Protein AF-0000000073495832 (afdb_homodimer)

Sequence (330 aa):
MGIHTEIPFLLLLLPLLPCLHAAPNRLTECTPPFTAVGGKCIHVSSTSPGTWYLMKDFCETLGGQLLIINTEDFHYYVVKYLEYNGYAGRRYWVGANNEHADGQYHWLDGSKVKMGTPFWGTINGKQEPGGSPSDHCAILFEKGFYFMHDLSCNETNVYPICEAKMGIHTEIPFLLLLLPLLPCLHAAPNRLTECTPPFTAVGGKCIHVSSTSPGTWYLMKDFCETLGGQLLIINTEDFHYYVVKYLEYNGYAGRRYWVGANNEHADGQYHWLDGSKVKMGTPFWGTINGKQEPGGSPSDHCAILFEKGFYFMHDLSCNETNVYPICEAK

InterPro domains:
  IPR001304 C-type lectin-like [PF00059] (51-163)
  IPR001304 C-type lectin-like [PS50041] (37-159)
  IPR001304 C-type lectin-like [SM00034] (30-163)
  IPR016186 C-type lectin-like/link domain superfamily [G3DSA:3.10.100.10] (19-165)
  IPR016187 C-type lectin fold [SSF56436] (11-164)
  IPR050111 C-type lectin and snaclec domain-containing protein [PTHR22803] (30-165)

Foldseek 3Di:
DDPPPPDPPPPPPDPPPPPPPPPPVPPDDDDPPFDDWLNFTKDWDPDFFFFLVVQQVVLVVVQWGFADDPDPSRLVRVLVCCVVVVNAPAKEFGQWWQPDPVSFIDGPVGHGDDDDPPAWFDDPHHTPPPPPPQWTTWMQDRVRSGRIYTDHSGDGRHTTMTTHD/DDPPPPDPPPPPPPPPPPPPPPPPVPPQDDDPPFDDWLNFTKDWDPDFFFFLVVQQVVLVVVQWGFADDPDPSRLVRVLVCCVVVVNAPAKEFGQWWQPDPVSFIDGPVGHGDDDDPPAWFDDPRHTPPPPPPQWTTWMQDRVRSGRIYTDHSGDGRHTTMTTHD

Radius of gyration: 28.04 Å; Cα contacts (8 Å, |Δi|>4): 605; chains: 2; bounding box: 82×63×102 Å

Nearest PDB structures (foldseek):
  7juf-assembly2_B  TM=8.318E-01  e=4.650E-10  Homo sapiens
  7jud-assembly2_B  TM=8.392E-01  e=7.608E-10  Homo sapiens
  7juc-assembly1_A  TM=8.360E-01  e=2.946E-09  Homo sapiens
  7l64-assembly1_A  TM=8.302E-01  e=5.127E-09  Homo sapiens
  7l62-assembly1_A  TM=8.064E-01  e=3.769E-09  Homo sapiens

Structure (mmCIF, N/CA/C/O backbone):
data_AF-0000000073495832-model_v1
#
loop_
_entity.id
_entity.type
_entity.pdbx_description
1 polymer 'C-type lectin domain-containing protein'
#
loop_
_atom_site.group_PDB
_atom_site.id
_atom_site.type_symbol
_atom_site.label_atom_id
_atom_site.label_alt_id
_atom_site.label_comp_id
_atom_site.label_asym_id
_atom_site.label_entity_id
_atom_site.label_seq_id
_atom_site.pdbx_PDB_ins_code
_atom_site.Cartn_x
_atom_site.Cartn_y
_atom_site.Cartn_z
_atom_site.occupancy
_atom_site.B_iso_or_equiv
_atom_site.auth_seq_id
_atom_site.auth_comp_id
_atom_site.auth_asym_id
_atom_site.auth_atom_id
_atom_site.pdbx_PDB_model_num
ATOM 1 N N . MET A 1 1 ? 4.992 36 -81.75 1 37.38 1 MET A N 1
ATOM 2 C CA . MET A 1 1 ? 3.814 35.969 -80.875 1 37.38 1 MET A CA 1
ATOM 3 C C . MET A 1 1 ? 4.008 35 -79.75 1 37.38 1 MET A C 1
ATOM 5 O O . MET A 1 1 ? 4.059 33.812 -79.938 1 37.38 1 MET A O 1
ATOM 9 N N . GLY A 1 2 ? 4.859 35.406 -78.688 1 45.16 2 GLY A N 1
ATOM 10 C CA . GLY A 1 2 ? 5.348 34.625 -77.562 1 45.16 2 GLY A CA 1
ATOM 11 C C . GLY A 1 2 ? 4.246 34.188 -76.625 1 45.16 2 GLY A C 1
ATOM 12 O O . GLY A 1 2 ? 3.434 35 -76.188 1 45.16 2 GLY A O 1
ATOM 13 N N . ILE A 1 3 ? 3.709 32.938 -76.812 1 49.31 3 ILE A N 1
ATOM 14 C CA . ILE A 1 3 ? 2.674 32.281 -76 1 49.31 3 ILE A CA 1
ATOM 15 C C . ILE A 1 3 ? 3.109 32.25 -74.5 1 49.31 3 ILE A C 1
ATOM 17 O O . ILE A 1 3 ? 4.168 31.688 -74.188 1 49.31 3 ILE A O 1
ATOM 21 N N . HIS A 1 4 ? 2.848 33.312 -73.688 1 52.12 4 HIS A N 1
ATOM 22 C CA . HIS A 1 4 ? 3.078 33.344 -72.25 1 52.12 4 HIS A CA 1
ATOM 23 C C . HIS A 1 4 ? 2.17 32.344 -71.562 1 52.12 4 HIS A C 1
ATOM 25 O O . HIS A 1 4 ? 0.943 32.438 -71.625 1 52.12 4 HIS A O 1
ATOM 31 N N . THR A 1 5 ? 2.512 31.016 -71.5 1 49.72 5 THR A N 1
ATOM 32 C CA . THR A 1 5 ? 1.775 30.016 -70.75 1 49.72 5 THR A CA 1
ATOM 33 C C . THR A 1 5 ? 1.782 30.344 -69.25 1 49.72 5 THR A C 1
ATOM 35 O O . THR A 1 5 ? 2.848 30.469 -68.688 1 49.72 5 THR A O 1
ATOM 38 N N . GLU A 1 6 ? 0.77 31.047 -68.75 1 51.91 6 GLU A N 1
ATOM 39 C CA . GLU A 1 6 ? 0.604 31.297 -67.312 1 51.91 6 GLU A CA 1
ATOM 40 C C . GLU A 1 6 ? 0.293 30 -66.562 1 51.91 6 GLU A C 1
ATOM 42 O O . GLU A 1 6 ? -0.641 29.281 -66.938 1 51.91 6 GLU A O 1
ATOM 47 N N . ILE A 1 7 ? 1.297 29.297 -66.062 1 54.03 7 ILE A N 1
ATOM 48 C CA . ILE A 1 7 ? 1.047 28.156 -65.188 1 54.03 7 ILE A CA 1
ATOM 49 C C . ILE A 1 7 ? 0.295 28.609 -63.969 1 54.03 7 ILE A C 1
ATOM 51 O O . ILE A 1 7 ? 0.707 29.562 -63.281 1 54.03 7 ILE A O 1
ATOM 55 N N . PRO A 1 8 ? -1.007 28.234 -63.781 1 53.06 8 PRO A N 1
ATOM 56 C CA . PRO A 1 8 ? -1.695 28.594 -62.531 1 53.06 8 PRO A CA 1
ATOM 57 C C . PRO A 1 8 ? -1.03 28 -61.312 1 53.06 8 PRO A C 1
ATOM 59 O O . PRO A 1 8 ? -0.542 26.859 -61.344 1 53.06 8 PRO A O 1
ATOM 62 N N . PHE A 1 9 ? -0.386 28.859 -60.5 1 54 9 PHE A N 1
ATOM 63 C CA . PHE A 1 9 ? 0.126 28.469 -59.188 1 54 9 PHE A CA 1
ATOM 64 C C . PHE A 1 9 ? -0.987 27.891 -58.312 1 54 9 PHE A C 1
ATOM 66 O O . PHE A 1 9 ? -1.945 28.578 -57.969 1 54 9 PHE A O 1
ATOM 73 N N . LEU A 1 10 ? -1.267 26.547 -58.438 1 49.25 10 LEU A N 1
ATOM 74 C CA . LEU A 1 10 ? -2.143 25.875 -57.5 1 49.25 10 LEU A CA 1
ATOM 75 C C . LEU A 1 10 ? -1.604 26 -56.062 1 49.25 10 LEU A C 1
ATOM 77 O O . LEU A 1 10 ? -0.521 25.5 -55.75 1 49.25 10 LEU A O 1
ATOM 81 N N . LEU A 1 11 ? -2.094 27.016 -55.375 1 49.53 11 LEU A N 1
ATOM 82 C CA . LEU A 1 11 ? -1.819 27.109 -53.969 1 49.53 11 LEU A CA 1
ATOM 83 C C . LEU A 1 11 ? -2.336 25.875 -53.219 1 49.53 11 LEU A C 1
ATOM 85 O O . LEU A 1 11 ? -3.545 25.641 -53.156 1 49.53 11 LEU A O 1
ATOM 89 N N . LEU A 1 12 ? -1.503 24.891 -53.188 1 47.94 12 LEU A N 1
ATOM 90 C CA . LEU A 1 12 ? -1.848 23.781 -52.312 1 47.94 12 LEU A CA 1
ATOM 91 C C . LEU A 1 12 ? -2.07 24.25 -50.875 1 47.94 12 LEU A C 1
ATOM 93 O O . LEU A 1 12 ? -1.141 24.75 -50.219 1 47.94 12 LEU A O 1
ATOM 97 N N . LEU A 1 13 ? -3.27 24.625 -50.562 1 50.16 13 LEU A N 1
ATOM 98 C CA . LEU A 1 13 ? -3.613 24.844 -49.156 1 50.16 13 LEU A CA 1
ATOM 99 C C . LEU A 1 13 ? -3.326 23.609 -48.312 1 50.16 13 LEU A C 1
ATOM 101 O O . LEU A 1 13 ? -3.988 22.578 -48.469 1 50.16 13 LEU A O 1
ATOM 105 N N . LEU A 1 14 ? -2.084 23.516 -47.906 1 51.41 14 LEU A N 1
ATOM 106 C CA . LEU A 1 14 ? -1.814 22.484 -46.906 1 51.41 14 LEU A CA 1
ATOM 107 C C . LEU A 1 14 ? -2.734 22.625 -45.719 1 51.41 14 LEU A C 1
ATOM 109 O O . LEU A 1 14 ? -2.857 23.703 -45.156 1 51.41 14 LEU A O 1
ATOM 113 N N . PRO A 1 15 ? -3.652 21.641 -45.531 1 55.19 15 PRO A N 1
ATOM 114 C CA . PRO A 1 15 ? -4.449 21.734 -44.312 1 55.19 15 PRO A CA 1
ATOM 115 C C . PRO A 1 15 ? -3.592 21.891 -43.062 1 55.19 15 PRO A C 1
ATOM 117 O O . PRO A 1 15 ? -2.572 21.203 -42.938 1 55.19 15 PRO A O 1
ATOM 120 N N . LEU A 1 16 ? -3.471 23.109 -42.562 1 50.91 16 LEU A N 1
ATOM 121 C CA . LEU A 1 16 ? -2.883 23.25 -41.219 1 50.91 16 LEU A CA 1
ATOM 122 C C . LEU A 1 16 ? -3.479 22.234 -40.25 1 50.91 16 LEU A C 1
ATOM 124 O O . LEU A 1 16 ? -4.664 22.312 -39.906 1 50.91 16 LEU A O 1
ATOM 128 N N . LEU A 1 17 ? -3.02 21.016 -40.344 1 50.19 17 LEU A N 1
ATOM 129 C CA . LEU A 1 17 ? -3.406 20.109 -39.25 1 50.19 17 LEU A CA 1
ATOM 130 C C . LEU A 1 17 ? -3.229 20.781 -37.906 1 50.19 17 LEU A C 1
ATOM 132 O O . LEU A 1 17 ? -2.162 21.312 -37.594 1 50.19 17 LEU A O 1
ATOM 136 N N . PRO A 1 18 ? -4.328 21.078 -37.25 1 50.5 18 PRO A N 1
ATOM 137 C CA . PRO A 1 18 ? -4.082 21.594 -35.906 1 50.5 18 PRO A CA 1
ATOM 138 C C . PRO A 1 18 ? -3.088 20.75 -35.125 1 50.5 18 PRO A C 1
ATOM 140 O O . PRO A 1 18 ? -3.18 19.516 -35.125 1 50.5 18 PRO A O 1
ATOM 143 N N . CYS A 1 19 ? -1.902 21.234 -35.031 1 50.03 19 CYS A N 1
ATOM 144 C CA . CYS A 1 19 ? -0.996 20.625 -34.062 1 50.03 19 CYS A CA 1
ATOM 145 C C . CYS A 1 19 ? -1.7 20.359 -32.75 1 50.03 19 CYS A C 1
ATOM 147 O O . CYS A 1 19 ? -2.094 21.297 -32.031 1 50.03 19 CYS A O 1
ATOM 149 N N . LEU A 1 20 ? -2.346 19.219 -32.625 1 46.81 20 LEU A N 1
ATOM 150 C CA . LEU A 1 20 ? -2.734 18.844 -31.281 1 46.81 20 LEU A CA 1
ATOM 151 C C . LEU A 1 20 ? -1.608 19.125 -30.281 1 46.81 20 LEU A C 1
ATOM 153 O O . LEU A 1 20 ? -0.623 18.391 -30.234 1 46.81 20 LEU A O 1
ATOM 157 N N . HIS A 1 21 ? -1.417 20.344 -30.016 1 43.16 21 HIS A N 1
ATOM 158 C CA . HIS A 1 21 ? -0.536 20.578 -28.875 1 43.16 21 HIS A CA 1
ATOM 159 C C . HIS A 1 21 ? -0.837 19.609 -27.734 1 43.16 21 HIS A C 1
ATOM 161 O O . HIS A 1 21 ? -1.969 19.562 -27.25 1 43.16 21 HIS A O 1
ATOM 167 N N . ALA A 1 22 ? -0.193 18.438 -27.672 1 44.25 22 ALA A N 1
ATOM 168 C CA . ALA A 1 22 ? -0.246 17.719 -26.406 1 44.25 22 ALA A CA 1
ATOM 169 C C . ALA A 1 22 ? -0.268 18.672 -25.219 1 44.25 22 ALA A C 1
ATOM 171 O O . ALA A 1 22 ? 0.484 19.656 -25.203 1 44.25 22 ALA A O 1
ATOM 172 N N . ALA A 1 23 ? -1.436 18.875 -24.562 1 47.16 23 ALA A N 1
ATOM 173 C CA . ALA A 1 23 ? -1.507 19.703 -23.359 1 47.16 23 ALA A CA 1
ATOM 174 C C . ALA A 1 23 ? -0.264 19.516 -22.5 1 47.16 23 ALA A C 1
ATOM 176 O O . ALA A 1 23 ? 0.165 18.391 -22.234 1 47.16 23 ALA A O 1
ATOM 177 N N . PRO A 1 24 ? 0.651 20.453 -22.438 1 44.41 24 PRO A N 1
ATOM 178 C CA . PRO A 1 24 ? 1.808 20.266 -21.547 1 44.41 24 PRO A CA 1
ATOM 179 C C . PRO A 1 24 ? 1.453 19.531 -20.266 1 44.41 24 PRO A C 1
ATOM 181 O O . PRO A 1 24 ? 0.307 19.594 -19.812 1 44.41 24 PRO A O 1
ATOM 184 N N . ASN A 1 25 ? 2.057 18.422 -19.969 1 50.88 25 ASN A N 1
ATOM 185 C CA . ASN A 1 25 ? 1.988 17.906 -18.609 1 50.88 25 ASN A CA 1
ATOM 186 C C . ASN A 1 25 ? 1.74 19.016 -17.594 1 50.88 25 ASN A C 1
ATOM 188 O O . ASN A 1 25 ? 2.588 19.891 -17.406 1 50.88 25 ASN A O 1
ATOM 192 N N . ARG A 1 26 ? 0.625 19.672 -17.609 1 52.69 26 ARG A N 1
ATOM 193 C CA . ARG A 1 26 ? 0.342 20.844 -16.797 1 52.69 26 ARG A CA 1
ATOM 194 C C . ARG A 1 26 ? 1.031 20.734 -15.438 1 52.69 26 ARG A C 1
ATOM 196 O O . ARG A 1 26 ? 0.736 19.828 -14.656 1 52.69 26 ARG A O 1
ATOM 203 N N . LEU A 1 27 ? 2.262 21.078 -15.312 1 66.31 27 LEU A N 1
ATOM 204 C CA . LEU A 1 27 ? 2.98 21.25 -14.055 1 66.31 27 LEU A CA 1
ATOM 205 C C . LEU A 1 27 ? 2.094 21.922 -13.008 1 66.31 27 LEU A C 1
ATOM 207 O O . LEU A 1 27 ? 1.461 22.938 -13.281 1 66.31 27 LEU A O 1
ATOM 211 N N . THR A 1 28 ? 1.507 21.109 -12.078 1 76.62 28 THR A N 1
ATOM 212 C CA . THR A 1 28 ? 0.715 21.641 -10.969 1 76.62 28 THR A CA 1
ATOM 213 C C . THR A 1 28 ? 1.4 22.844 -10.328 1 76.62 28 THR A C 1
ATOM 215 O O . THR A 1 28 ? 2.549 22.75 -9.891 1 76.62 28 THR A O 1
ATOM 218 N N . GLU A 1 29 ? 0.896 24.094 -10.555 1 91.88 29 GLU A N 1
ATOM 219 C CA . GLU A 1 29 ? 1.415 25.281 -9.891 1 91.88 29 GLU A CA 1
ATOM 220 C C . GLU A 1 29 ? 0.798 25.453 -8.508 1 91.88 29 GLU A C 1
ATOM 222 O O . GLU A 1 29 ? -0.423 25.391 -8.352 1 9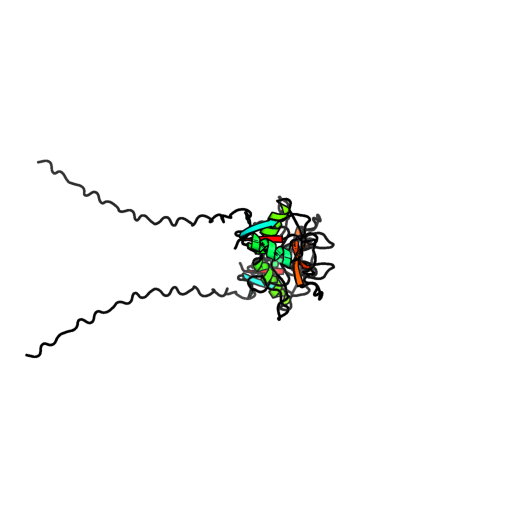1.88 29 GLU A O 1
ATOM 227 N N . CYS A 1 30 ? 1.676 25.547 -7.5 1 97.25 30 CYS A N 1
ATOM 228 C CA . CYS A 1 30 ? 1.219 25.688 -6.121 1 97.25 30 CYS A CA 1
ATOM 229 C C . CYS A 1 30 ? 1.699 27 -5.516 1 97.25 30 CYS A C 1
ATOM 231 O O . CYS A 1 30 ? 2.801 27.469 -5.82 1 97.25 30 CYS A O 1
ATOM 233 N N . THR A 1 31 ? 0.886 27.641 -4.719 1 96.31 31 THR A N 1
ATOM 234 C CA . THR A 1 31 ? 1.243 28.844 -3.98 1 96.31 31 THR A CA 1
ATOM 235 C C . THR A 1 31 ? 1.839 28.484 -2.621 1 96.31 31 THR A C 1
ATOM 237 O O . THR A 1 31 ? 1.338 27.594 -1.931 1 96.31 31 THR A O 1
ATOM 240 N N . PRO A 1 32 ? 2.873 29.188 -2.301 1 96.44 32 PRO A N 1
ATOM 241 C CA . PRO A 1 32 ? 3.42 28.906 -0.971 1 96.44 32 PRO A CA 1
ATOM 242 C C . PRO A 1 32 ? 2.377 29.047 0.136 1 96.44 32 PRO A C 1
ATOM 244 O O . PRO A 1 32 ? 1.482 29.891 0.046 1 96.44 32 PRO A O 1
ATOM 247 N N . PRO A 1 33 ? 2.432 28.188 1.119 1 97.69 33 PRO A N 1
ATOM 248 C CA . PRO A 1 33 ? 3.545 27.297 1.451 1 97.69 33 PRO A CA 1
ATOM 249 C C . PRO A 1 33 ? 3.393 25.906 0.833 1 97.69 33 PRO A C 1
ATOM 251 O O . PRO A 1 33 ? 4.18 25 1.134 1 97.69 33 PRO A O 1
ATOM 254 N N . PHE A 1 34 ? 2.438 25.781 -0.028 1 98.38 34 PHE A N 1
ATOM 255 C CA . PHE A 1 34 ? 2.154 24.484 -0.646 1 98.38 34 PHE A CA 1
ATOM 256 C C . PHE A 1 34 ? 3.143 24.203 -1.768 1 98.38 34 PHE A C 1
ATOM 258 O O . PHE A 1 34 ? 3.562 25.109 -2.486 1 98.38 34 PHE A O 1
ATOM 265 N N . THR A 1 35 ? 3.488 22.953 -1.913 1 97.56 35 THR A N 1
ATOM 266 C CA . THR A 1 35 ? 4.395 22.484 -2.955 1 97.56 35 THR A CA 1
ATOM 267 C C . THR A 1 35 ? 3.766 21.328 -3.74 1 97.56 35 THR A C 1
ATOM 269 O O . THR A 1 35 ? 3.016 20.531 -3.182 1 97.56 35 THR A O 1
ATOM 272 N N . ALA A 1 36 ? 4.16 21.219 -4.941 1 97.19 36 ALA A N 1
ATOM 273 C CA . ALA A 1 36 ? 3.592 20.188 -5.812 1 97.19 36 ALA A CA 1
ATOM 274 C C . ALA A 1 36 ? 4.18 18.828 -5.5 1 97.19 36 ALA A C 1
ATOM 276 O O . ALA A 1 36 ? 5.402 18.641 -5.543 1 97.19 36 ALA A O 1
ATOM 277 N N . VAL A 1 37 ? 3.32 17.859 -5.176 1 96.75 37 VAL A N 1
ATOM 278 C CA . VAL A 1 37 ? 3.682 16.469 -4.938 1 96.75 37 VAL A CA 1
ATOM 279 C C . VAL A 1 37 ? 2.621 15.555 -5.539 1 96.75 37 VAL A C 1
ATOM 281 O O . VAL A 1 37 ? 1.46 15.586 -5.121 1 96.75 37 VAL A O 1
ATOM 284 N N . GLY A 1 38 ? 3.043 14.742 -6.453 1 93.25 38 GLY A N 1
ATOM 285 C CA . GLY A 1 38 ? 2.119 13.781 -7.031 1 93.25 38 GLY A CA 1
ATOM 286 C C . GLY A 1 38 ? 0.871 14.422 -7.605 1 93.25 38 GLY A C 1
ATOM 287 O O . GLY A 1 38 ? -0.233 13.898 -7.441 1 93.25 38 GLY A O 1
ATOM 288 N N . GLY A 1 39 ? 0.978 15.539 -8.086 1 93.44 39 GLY A N 1
ATOM 289 C CA . GLY A 1 39 ? -0.128 16.203 -8.758 1 93.44 39 GLY A CA 1
ATOM 290 C C . GLY A 1 39 ? -0.997 17.016 -7.82 1 93.44 39 GLY A C 1
ATOM 291 O O . GLY A 1 39 ? -2.006 17.594 -8.234 1 93.44 39 GLY A O 1
ATOM 292 N N . LYS A 1 40 ? -0.643 17.078 -6.578 1 96.12 40 LYS A N 1
ATOM 293 C CA . LYS A 1 40 ? -1.344 17.891 -5.582 1 96.12 40 LYS A CA 1
ATOM 294 C C . LYS A 1 40 ? -0.403 18.891 -4.934 1 96.12 40 LYS A C 1
ATOM 296 O O . LYS A 1 40 ? 0.818 18.797 -5.07 1 96.12 40 LYS A O 1
ATOM 301 N N . CYS A 1 41 ? -0.99 19.906 -4.363 1 98.25 41 CYS A N 1
ATOM 302 C CA . CYS A 1 41 ? -0.237 20.891 -3.6 1 98.25 41 CYS A CA 1
ATOM 303 C C . CYS A 1 41 ? -0.325 20.609 -2.105 1 98.25 41 CYS A C 1
ATOM 305 O O . CYS A 1 41 ? -1.393 20.734 -1.506 1 98.25 41 CYS A O 1
ATOM 307 N N . ILE A 1 42 ? 0.829 20.25 -1.496 1 98.56 42 ILE A N 1
ATOM 308 C CA . ILE A 1 42 ? 0.76 19.875 -0.087 1 98.56 42 ILE A CA 1
ATOM 309 C C . ILE A 1 42 ? 1.783 20.688 0.71 1 98.56 42 ILE A C 1
ATOM 311 O O . ILE A 1 42 ? 2.688 21.297 0.135 1 98.56 42 ILE A O 1
ATOM 315 N N . HIS A 1 43 ? 1.542 20.75 1.998 1 98.69 43 HIS A N 1
ATOM 316 C CA . HIS A 1 43 ? 2.461 21.359 2.953 1 98.69 43 HIS A CA 1
ATOM 317 C C . HIS A 1 43 ? 2.693 20.453 4.152 1 98.69 43 HIS A C 1
ATOM 319 O O . HIS A 1 43 ? 1.745 20.094 4.852 1 98.69 43 HIS A O 1
ATOM 325 N N . VAL A 1 44 ? 3.928 20.031 4.289 1 98.75 44 VAL A N 1
ATOM 326 C CA . VAL A 1 44 ? 4.336 19.266 5.461 1 98.75 44 VAL A CA 1
ATOM 327 C C . VAL A 1 44 ? 4.883 20.203 6.535 1 98.75 44 VAL A C 1
ATOM 329 O O . VAL A 1 44 ? 5.898 20.859 6.324 1 98.75 44 VAL A O 1
ATOM 332 N N . SER A 1 45 ? 4.223 20.266 7.66 1 97.94 45 SER A N 1
ATOM 333 C CA . SER A 1 45 ? 4.688 21.156 8.719 1 97.94 45 SER A CA 1
ATOM 334 C C . SER A 1 45 ? 5.402 20.375 9.82 1 97.94 45 SER A C 1
ATOM 336 O O . SER A 1 45 ? 4.902 19.359 10.289 1 97.94 45 SER A O 1
ATOM 338 N N . SER A 1 46 ? 6.578 20.859 10.172 1 94.81 46 SER A N 1
ATOM 339 C CA . SER A 1 46 ? 7.352 20.234 11.242 1 94.81 46 SER A CA 1
ATOM 340 C C . SER A 1 46 ? 7.543 21.203 12.406 1 94.81 46 SER A C 1
ATOM 342 O O . SER A 1 46 ? 8.414 20.984 13.258 1 94.81 46 SER A O 1
ATOM 344 N N . THR A 1 47 ? 6.75 22.156 12.414 1 93.69 47 THR A N 1
ATOM 345 C CA . THR A 1 47 ? 6.98 23.219 13.391 1 93.69 47 THR A CA 1
ATOM 346 C C . THR A 1 47 ? 6.379 22.844 14.742 1 93.69 47 THR A C 1
ATOM 348 O O . THR A 1 47 ? 7.07 22.875 15.766 1 93.69 47 THR A O 1
ATOM 351 N N . SER A 1 48 ? 5.078 22.625 14.742 1 96.88 48 SER A N 1
ATOM 352 C CA . SER A 1 48 ? 4.41 22.281 16 1 96.88 48 SER A CA 1
ATOM 353 C C . SER A 1 48 ? 3.439 21.125 15.812 1 96.88 48 SER A C 1
ATOM 355 O O . SER A 1 48 ? 2.57 21.172 14.938 1 96.88 48 SER A O 1
ATOM 357 N N . PRO A 1 49 ? 3.596 20.141 16.641 1 98.69 49 PRO A N 1
ATOM 358 C CA . PRO A 1 49 ? 2.621 19.047 16.625 1 98.69 49 PRO A CA 1
ATOM 359 C C . PRO A 1 49 ? 1.377 19.359 17.453 1 98.69 49 PRO A C 1
ATOM 361 O O . PRO A 1 49 ? 1.337 20.359 18.156 1 98.69 49 PRO A O 1
ATOM 364 N N . GLY A 1 50 ? 0.366 18.547 17.359 1 98.88 50 GLY A N 1
ATOM 365 C CA . GLY A 1 50 ? -0.87 18.703 18.109 1 98.88 50 GLY A CA 1
ATOM 366 C C . GLY A 1 50 ? -1.876 17.594 17.828 1 98.88 50 GLY A C 1
ATOM 367 O O . GLY A 1 50 ? -1.558 16.625 17.156 1 98.88 50 GLY A O 1
ATOM 368 N N . THR A 1 51 ? -3.098 17.797 18.406 1 98.88 51 THR A N 1
ATOM 369 C CA . THR A 1 51 ? -4.164 16.812 18.203 1 98.88 51 THR A CA 1
ATOM 370 C C . THR A 1 51 ? -4.652 16.844 16.766 1 98.88 51 THR A C 1
ATOM 372 O O . THR A 1 51 ? -4.344 17.766 16.016 1 98.88 51 THR A O 1
ATOM 375 N N . TRP A 1 52 ? -5.355 15.828 16.438 1 98.88 52 TRP A N 1
ATOM 376 C CA . TRP A 1 52 ? -5.926 15.781 15.086 1 98.88 52 TRP A CA 1
ATOM 377 C C . TRP A 1 52 ? -6.766 17.016 14.812 1 98.88 52 TRP A C 1
ATOM 379 O O . TRP A 1 52 ? -6.672 17.609 13.727 1 98.88 52 TRP A O 1
ATOM 389 N N . TYR A 1 53 ? -7.578 17.516 15.789 1 98.81 53 TYR A N 1
ATOM 390 C CA . TYR A 1 53 ? -8.477 18.656 15.641 1 98.81 53 TYR A CA 1
ATOM 391 C C . TYR A 1 53 ? -7.684 19.953 15.484 1 98.81 53 TYR A C 1
ATOM 393 O O . TYR A 1 53 ? -8 20.781 14.625 1 98.81 53 TYR A O 1
ATOM 401 N N . LEU A 1 54 ? -6.688 20.062 16.297 1 98.81 54 LEU A N 1
ATOM 402 C CA . LEU A 1 54 ? -5.855 21.266 16.219 1 98.81 54 LEU A CA 1
ATOM 403 C C . LEU A 1 54 ? -5.141 21.344 14.875 1 98.81 54 LEU A C 1
ATOM 405 O O . LEU A 1 54 ? -5.035 22.422 14.289 1 98.81 54 LEU A O 1
ATOM 409 N N . MET A 1 55 ? -4.633 20.219 14.422 1 98.88 55 MET A N 1
ATOM 410 C CA . MET A 1 55 ? -3.881 20.203 13.172 1 98.88 55 MET A CA 1
ATOM 411 C C . MET A 1 55 ? -4.812 20.375 11.977 1 98.88 55 MET A C 1
ATOM 413 O O . MET A 1 55 ? -4.434 20.984 10.969 1 98.88 55 MET A O 1
ATOM 417 N N . LYS A 1 56 ? -6.051 19.875 12.117 1 98.81 56 LYS A N 1
ATOM 418 C CA . LYS A 1 56 ? -7.078 20.172 11.125 1 98.81 56 LYS A CA 1
ATOM 419 C C . LYS A 1 56 ? -7.293 21.688 11 1 98.81 56 LYS A C 1
ATOM 421 O O . LYS A 1 56 ? -7.305 22.219 9.898 1 98.81 56 LYS A O 1
ATOM 426 N N . ASP A 1 57 ? -7.469 22.328 12.102 1 98.75 57 ASP A N 1
ATOM 427 C CA . ASP A 1 57 ? -7.664 23.781 12.125 1 98.75 57 ASP A CA 1
ATOM 428 C C . ASP A 1 57 ? -6.449 24.5 11.547 1 98.75 57 ASP A C 1
ATOM 430 O O . ASP A 1 57 ? -6.594 25.469 10.805 1 98.75 57 ASP A O 1
ATOM 434 N N . PHE A 1 58 ? -5.297 24.047 11.953 1 98.75 58 PHE A N 1
ATOM 435 C CA . PHE A 1 58 ? -4.059 24.625 11.438 1 98.75 58 PHE A CA 1
ATOM 436 C C . PHE A 1 58 ? -4.055 24.625 9.914 1 98.75 58 PHE A C 1
ATOM 438 O O . PHE A 1 58 ? -3.781 25.641 9.281 1 98.75 58 PHE A O 1
ATOM 445 N N . CYS A 1 59 ? -4.371 23.453 9.281 1 98.81 59 CYS A N 1
ATOM 446 C CA . CYS A 1 59 ? -4.387 23.359 7.828 1 98.81 59 CYS A CA 1
ATOM 447 C C . CYS A 1 59 ? -5.434 24.297 7.23 1 98.81 59 CYS A C 1
ATOM 449 O O . CYS A 1 59 ? -5.227 24.859 6.156 1 98.81 59 CYS A O 1
ATOM 451 N N . GLU A 1 60 ? -6.543 24.484 7.895 1 98.5 60 GLU A N 1
ATOM 452 C CA . GLU A 1 60 ? -7.59 25.375 7.422 1 98.5 60 GLU A CA 1
ATOM 453 C C . GLU A 1 60 ? -7.121 26.828 7.434 1 98.5 60 GLU A C 1
ATOM 455 O O . GLU A 1 60 ? -7.465 27.609 6.543 1 98.5 60 GLU A O 1
ATOM 460 N N . THR A 1 61 ? -6.336 27.172 8.422 1 97.94 61 THR A N 1
ATOM 461 C CA . THR A 1 61 ? -5.82 28.547 8.508 1 97.94 61 THR A CA 1
ATOM 462 C C . THR A 1 61 ? -4.875 28.844 7.348 1 97.94 61 THR A C 1
ATOM 464 O O . THR A 1 61 ? -4.688 30 6.973 1 97.94 61 THR A O 1
ATOM 467 N N . LEU A 1 62 ? -4.312 27.812 6.75 1 97.81 62 LEU A N 1
ATOM 468 C CA . LEU A 1 62 ? -3.408 27.969 5.613 1 97.81 62 LEU A CA 1
ATOM 469 C C . LEU A 1 62 ? -4.184 28.016 4.301 1 97.81 62 LEU A C 1
ATOM 471 O O . LEU A 1 62 ? -3.596 28.172 3.23 1 97.81 62 LEU A O 1
ATOM 475 N N . GLY A 1 63 ? -5.484 27.828 4.426 1 97.38 63 GLY A N 1
ATOM 476 C CA . GLY A 1 63 ? -6.289 27.781 3.215 1 97.38 63 GLY A CA 1
ATOM 477 C C . GLY A 1 63 ? -6.434 26.391 2.645 1 97.38 63 GLY A C 1
ATOM 478 O O . GLY A 1 63 ? -6.777 26.219 1.472 1 97.38 63 GLY A O 1
ATOM 479 N N . GLY A 1 64 ? -6.117 25.422 3.426 1 98.44 64 GLY A N 1
ATOM 480 C CA . GLY A 1 64 ? -6.227 24.031 3 1 98.44 64 GLY A CA 1
ATOM 481 C C . GLY A 1 64 ? -6.965 23.156 3.996 1 98.44 64 GLY A C 1
ATOM 482 O O . GLY A 1 64 ? -7.883 23.625 4.68 1 98.44 64 GLY A O 1
ATOM 483 N N . GLN A 1 65 ? -6.648 21.906 3.953 1 98.75 65 GLN A N 1
ATOM 484 C CA . GLN A 1 65 ? -7.164 20.891 4.867 1 98.75 65 GLN A CA 1
ATOM 485 C C . GLN A 1 65 ? -6.133 19.797 5.109 1 98.75 65 GLN A C 1
ATOM 487 O O . GLN A 1 65 ? -5.109 19.734 4.422 1 98.75 65 GLN A O 1
ATOM 492 N N . LEU A 1 66 ? -6.402 18.969 6.098 1 98.88 66 LEU A N 1
ATOM 493 C CA . LEU A 1 66 ? -5.555 17.781 6.246 1 98.88 66 LEU A CA 1
ATOM 494 C C . LEU A 1 66 ? -5.582 16.938 4.984 1 98.88 66 LEU A C 1
ATOM 496 O O . LEU A 1 66 ? -6.613 16.828 4.32 1 98.88 66 LEU A O 1
ATOM 500 N N . LEU A 1 67 ? -4.547 16.328 4.758 1 98.81 67 LEU A N 1
ATOM 501 C CA . LEU A 1 67 ? -4.258 15.609 3.521 1 98.81 67 LEU A CA 1
ATOM 502 C C . LEU A 1 67 ? -5.242 14.469 3.314 1 98.81 67 LEU A C 1
ATOM 504 O O . LEU A 1 67 ? -5.527 13.711 4.246 1 98.81 67 LEU A O 1
ATOM 508 N N . ILE A 1 68 ? -5.809 14.398 2.166 1 98 68 ILE A N 1
ATOM 509 C CA . ILE A 1 68 ? -6.586 13.25 1.699 1 98 68 ILE A CA 1
ATOM 510 C C . ILE A 1 68 ? -5.738 12.406 0.753 1 98 68 ILE A C 1
ATOM 512 O O . ILE A 1 68 ? -5.203 12.914 -0.234 1 98 68 ILE A O 1
ATOM 516 N N . ILE A 1 69 ? -5.559 11.172 1.087 1 95.19 69 ILE A N 1
ATOM 517 C CA . ILE A 1 69 ? -4.844 10.234 0.229 1 95.19 69 ILE A CA 1
ATOM 518 C C . ILE A 1 69 ? -5.84 9.359 -0.529 1 95.19 69 ILE A C 1
ATOM 520 O O . ILE A 1 69 ? -6.258 8.312 -0.034 1 95.19 69 ILE A O 1
ATOM 524 N N . ASN A 1 70 ? -6.141 9.773 -1.674 1 85.81 70 ASN A N 1
ATOM 525 C CA . ASN A 1 70 ? -7.27 9.156 -2.363 1 85.81 70 ASN A CA 1
ATOM 526 C C . ASN A 1 70 ? -6.812 8.086 -3.348 1 85.81 70 ASN A C 1
ATOM 528 O O . ASN A 1 70 ? -7.629 7.32 -3.859 1 85.81 70 ASN A O 1
ATOM 532 N N . THR A 1 71 ? -5.516 8.133 -3.645 1 86.31 71 THR A N 1
ATOM 533 C CA . THR A 1 71 ? -5.008 7.09 -4.527 1 86.31 71 THR A CA 1
ATOM 534 C C . THR A 1 71 ? -3.711 6.504 -3.98 1 86.31 71 THR A C 1
ATOM 536 O O . THR A 1 71 ? -2.959 7.188 -3.281 1 86.31 71 THR A O 1
ATOM 539 N N . GLU A 1 72 ? -3.5 5.324 -4.32 1 83.19 72 GLU A N 1
ATOM 540 C CA . GLU A 1 72 ? -2.271 4.648 -3.914 1 83.19 72 GLU A CA 1
ATOM 541 C C . GLU A 1 72 ? -1.045 5.312 -4.531 1 83.19 72 GLU A C 1
ATOM 543 O O . GLU A 1 72 ? 0.016 5.375 -3.908 1 83.19 72 GLU A O 1
ATOM 548 N N . ASP A 1 73 ? -1.236 5.762 -5.742 1 85.38 73 ASP A N 1
ATOM 549 C CA . ASP A 1 73 ? -0.14 6.473 -6.391 1 85.38 73 ASP A CA 1
ATOM 550 C C . ASP A 1 73 ? 0.247 7.723 -5.602 1 85.38 73 ASP A C 1
ATOM 552 O O . ASP A 1 73 ? 1.432 7.973 -5.367 1 85.38 73 ASP A O 1
ATOM 556 N N . PHE A 1 74 ? -0.717 8.398 -5.215 1 92.44 74 PHE A N 1
ATOM 557 C CA . PHE A 1 74 ? -0.45 9.602 -4.438 1 92.44 74 PHE A CA 1
ATOM 558 C C . PHE A 1 74 ? 0.212 9.258 -3.109 1 92.44 74 PHE A C 1
ATOM 560 O O . PHE A 1 74 ? 1.139 9.938 -2.672 1 92.44 74 PHE A O 1
ATOM 567 N N . HIS A 1 75 ? -0.213 8.141 -2.486 1 94.81 75 HIS A N 1
ATOM 568 C CA . HIS A 1 75 ? 0.428 7.664 -1.267 1 94.81 75 HIS A CA 1
ATOM 569 C C . HIS A 1 75 ? 1.924 7.449 -1.478 1 94.81 75 HIS A C 1
ATOM 571 O O . HIS A 1 75 ? 2.738 7.887 -0.66 1 94.81 75 HIS A O 1
ATOM 577 N N . TYR A 1 76 ? 2.254 6.879 -2.572 1 92.94 76 TYR A N 1
ATOM 578 C CA . TYR A 1 76 ? 3.652 6.641 -2.918 1 92.94 76 TYR A CA 1
ATOM 579 C C . TYR A 1 76 ? 4.43 7.949 -2.984 1 92.94 76 TYR A C 1
ATOM 581 O O . TYR A 1 76 ? 5.492 8.078 -2.377 1 92.94 76 TYR A O 1
ATOM 589 N N . TYR A 1 77 ? 3.891 8.906 -3.633 1 94.75 77 TYR A N 1
ATOM 590 C CA . TYR A 1 77 ? 4.605 10.156 -3.846 1 94.75 77 TYR A CA 1
ATOM 591 C C . TYR A 1 77 ? 4.75 10.938 -2.543 1 94.75 77 TYR A C 1
ATOM 593 O O . TYR A 1 77 ? 5.762 11.609 -2.32 1 94.75 77 TYR A O 1
ATOM 601 N N . VAL A 1 78 ? 3.754 10.859 -1.722 1 97.56 78 VAL A N 1
ATOM 602 C CA . VAL A 1 78 ? 3.826 11.523 -0.425 1 97.56 78 VAL A CA 1
ATOM 603 C C . VAL A 1 78 ? 4.945 10.906 0.411 1 97.56 78 VAL A C 1
ATOM 605 O O . VAL A 1 78 ? 5.77 11.625 0.981 1 97.56 78 VAL A O 1
ATOM 608 N N . VAL A 1 79 ? 4.988 9.594 0.426 1 97.31 79 VAL A N 1
ATOM 609 C CA . VAL A 1 79 ? 5.988 8.898 1.23 1 97.31 79 VAL A CA 1
ATOM 610 C C . VAL A 1 79 ? 7.387 9.227 0.713 1 97.31 79 VAL A C 1
ATOM 612 O O . VAL A 1 79 ? 8.289 9.539 1.496 1 97.31 79 VAL A O 1
ATOM 615 N N . LYS A 1 80 ? 7.527 9.203 -0.611 1 96.56 80 LYS A N 1
ATOM 616 C CA . LYS A 1 80 ? 8.82 9.539 -1.188 1 96.56 80 LYS A CA 1
ATOM 617 C C . LYS A 1 80 ? 9.211 10.984 -0.86 1 96.56 80 LYS A C 1
ATOM 619 O O . LYS A 1 80 ? 10.375 11.266 -0.569 1 96.56 80 LYS A O 1
ATOM 624 N N . TYR A 1 81 ? 8.242 11.875 -0.87 1 97.88 81 TYR A N 1
ATOM 625 C CA . TYR A 1 81 ? 8.5 13.266 -0.537 1 97.88 81 TYR A CA 1
ATOM 626 C C . TYR A 1 81 ? 8.992 13.406 0.899 1 97.88 81 TYR A C 1
ATOM 628 O O . TYR A 1 81 ? 9.945 14.133 1.168 1 97.88 81 TYR A O 1
ATOM 636 N N . LEU A 1 82 ? 8.359 12.727 1.831 1 98.12 82 LEU A N 1
ATOM 637 C CA . LEU A 1 82 ? 8.773 12.766 3.23 1 98.12 82 LEU A CA 1
ATOM 638 C C . LEU A 1 82 ? 10.195 12.25 3.393 1 98.12 82 LEU A C 1
ATOM 640 O O . LEU A 1 82 ? 11.008 12.867 4.094 1 98.12 82 LEU A O 1
ATOM 644 N N . GLU A 1 83 ? 10.477 11.188 2.721 1 95.81 83 GLU A N 1
ATOM 645 C CA . GLU A 1 83 ? 11.766 10.508 2.852 1 95.81 83 GLU A CA 1
ATOM 646 C C . GLU A 1 83 ? 12.891 11.344 2.266 1 95.81 83 GLU A C 1
ATOM 648 O O . GLU A 1 83 ? 13.992 11.391 2.824 1 95.81 83 GLU A O 1
ATOM 653 N N . TYR A 1 84 ? 12.586 12.023 1.204 1 96.69 84 TYR A N 1
ATOM 654 C CA . TYR A 1 84 ? 13.656 12.664 0.444 1 96.69 84 TYR A CA 1
ATOM 655 C C . TYR A 1 84 ? 13.82 14.125 0.859 1 96.69 84 TYR A C 1
ATOM 657 O O . TYR A 1 84 ? 14.812 14.766 0.505 1 96.69 84 TYR A O 1
ATOM 665 N N . ASN A 1 85 ? 12.93 14.664 1.677 1 97.31 85 ASN A N 1
ATOM 666 C CA . ASN A 1 85 ? 13 16.094 1.968 1 97.31 85 ASN A CA 1
ATOM 667 C C . ASN A 1 85 ? 13.156 16.359 3.463 1 97.31 85 ASN A C 1
ATOM 669 O O . ASN A 1 85 ? 12.758 17.406 3.959 1 97.31 85 ASN A O 1
ATOM 673 N N . GLY A 1 86 ? 13.672 15.344 4.152 1 96.25 86 GLY A N 1
ATOM 674 C CA . GLY A 1 86 ? 14.07 15.547 5.535 1 96.25 86 GLY A CA 1
ATOM 675 C C . GLY A 1 86 ? 12.906 15.5 6.508 1 96.25 86 GLY A C 1
ATOM 676 O O . GLY A 1 86 ? 13 16.016 7.621 1 96.25 86 GLY A O 1
ATOM 677 N N . TYR A 1 87 ? 11.789 14.922 6.098 1 97.62 87 TYR A N 1
ATOM 678 C CA . TYR A 1 87 ? 10.609 14.875 6.953 1 97.62 87 TYR A CA 1
ATOM 679 C C . TYR A 1 87 ? 10.445 13.5 7.59 1 97.62 87 TYR A C 1
ATOM 681 O O . TYR A 1 87 ? 9.469 13.25 8.297 1 97.62 87 TYR A O 1
ATOM 689 N N . ALA A 1 88 ? 11.445 12.688 7.367 1 95.69 88 ALA A N 1
ATOM 690 C CA . ALA A 1 88 ? 11.375 11.344 7.941 1 95.69 88 ALA A CA 1
ATOM 691 C C . ALA A 1 88 ? 11.539 11.391 9.453 1 95.69 88 ALA A C 1
ATOM 693 O O . ALA A 1 88 ? 12.008 12.391 10.008 1 95.69 88 ALA A O 1
ATOM 694 N N . GLY A 1 89 ? 11.039 10.414 10.164 1 96.19 89 GLY A N 1
ATOM 695 C CA . GLY A 1 89 ? 11.266 10.281 11.594 1 96.19 89 GLY A CA 1
ATOM 696 C C . GLY A 1 89 ? 10.148 10.883 12.43 1 96.19 89 GLY A C 1
ATOM 697 O O . GLY A 1 89 ? 10.227 10.898 13.664 1 96.19 89 GLY A O 1
ATOM 698 N N . ARG A 1 90 ? 9.141 11.406 11.75 1 97.56 90 ARG A N 1
ATOM 699 C CA . ARG A 1 90 ? 7.961 11.969 12.406 1 97.56 90 ARG A CA 1
ATOM 700 C C . ARG A 1 90 ? 6.688 11.312 11.891 1 97.56 90 ARG A C 1
ATOM 702 O O . ARG A 1 90 ? 6.664 10.773 10.781 1 97.56 90 ARG A O 1
ATOM 709 N N . ARG A 1 91 ? 5.688 11.344 12.758 1 98.44 91 ARG A N 1
ATOM 710 C CA . ARG A 1 91 ? 4.383 10.875 12.305 1 98.44 91 ARG A CA 1
ATOM 711 C C . ARG A 1 91 ? 3.471 12.047 11.961 1 98.44 91 ARG A C 1
ATOM 713 O O . ARG A 1 91 ? 3.621 13.141 12.508 1 98.44 91 ARG A O 1
ATOM 720 N N . TYR A 1 92 ? 2.494 11.805 11.023 1 98.94 92 TYR A N 1
ATOM 721 C CA . TYR A 1 92 ? 1.72 12.906 10.453 1 98.94 92 TYR A CA 1
ATOM 722 C C . TYR A 1 92 ? 0.232 12.57 10.438 1 98.94 92 TYR A C 1
ATOM 724 O O . TYR A 1 92 ? -0.161 11.469 10.039 1 98.94 92 TYR A O 1
ATOM 732 N N . TRP A 1 93 ? -0.545 13.508 10.867 1 98.94 93 TRP A N 1
ATOM 733 C CA . TRP A 1 93 ? -1.991 13.406 10.703 1 98.94 93 TRP A CA 1
ATOM 734 C C . TRP A 1 93 ? -2.381 13.508 9.234 1 98.94 93 TRP A C 1
ATOM 736 O O . TRP A 1 93 ? -1.831 14.336 8.5 1 98.94 93 TRP A O 1
ATOM 746 N N . VAL A 1 94 ? -3.295 12.719 8.82 1 98.88 94 VAL A N 1
ATOM 747 C CA . VAL A 1 94 ? -4.008 12.891 7.562 1 98.88 94 VAL A CA 1
ATOM 748 C C . VAL A 1 94 ? -5.5 13.094 7.832 1 98.88 94 VAL A C 1
ATOM 750 O O . VAL A 1 94 ? -5.945 13 8.977 1 98.88 94 VAL A O 1
ATOM 753 N N . GLY A 1 95 ? -6.25 13.438 6.793 1 98.75 95 GLY A N 1
ATOM 754 C CA . GLY A 1 95 ? -7.617 13.898 6.977 1 98.75 95 GLY A CA 1
ATOM 755 C C . GLY A 1 95 ? -8.633 12.766 6.973 1 98.75 95 GLY A C 1
ATOM 756 O O . GLY A 1 95 ? -9.633 12.828 6.258 1 98.75 95 GLY A O 1
ATOM 757 N N . ALA A 1 96 ? -8.398 11.75 7.82 1 98.31 96 ALA A N 1
ATOM 758 C CA . ALA A 1 96 ? -9.328 10.633 7.918 1 98.31 96 ALA A CA 1
ATOM 759 C C . ALA A 1 96 ? -9.633 10.297 9.375 1 98.31 96 ALA A C 1
ATOM 761 O O . ALA A 1 96 ? -8.742 10.336 10.227 1 98.31 96 ALA A O 1
ATOM 762 N N . ASN A 1 97 ? -10.906 10.008 9.633 1 98.06 97 ASN A N 1
ATOM 763 C CA . ASN A 1 97 ? -11.32 9.523 10.945 1 98.06 97 ASN A CA 1
ATOM 764 C C . ASN A 1 97 ? -12.586 8.672 10.852 1 98.06 97 ASN A C 1
ATOM 766 O O . ASN A 1 97 ? -13.18 8.547 9.781 1 98.06 97 ASN A O 1
ATOM 770 N N . ASN A 1 98 ? -12.875 7.941 11.859 1 97.19 98 ASN A N 1
ATOM 771 C CA . ASN A 1 98 ? -14.07 7.102 11.883 1 97.19 98 ASN A CA 1
ATOM 772 C C . ASN A 1 98 ? -15.039 7.547 12.969 1 97.19 98 ASN A C 1
ATOM 774 O O . ASN A 1 98 ? -15.688 6.711 13.609 1 97.19 98 ASN A O 1
ATOM 778 N N . GLU A 1 99 ? -15.094 8.836 13.156 1 93.94 99 GLU A N 1
ATOM 779 C CA . GLU A 1 99 ? -15.961 9.383 14.195 1 93.94 99 GLU A CA 1
ATOM 780 C C . GLU A 1 99 ? -17.375 9.586 13.672 1 93.94 99 GLU A C 1
ATOM 782 O O . GLU A 1 99 ? -18.25 10.062 14.406 1 93.94 99 GLU A O 1
ATOM 787 N N . HIS A 1 100 ? -17.609 9.156 12.531 1 90.62 100 HIS A N 1
ATOM 788 C CA . HIS A 1 100 ? -18.938 9.273 11.969 1 90.62 100 HIS A CA 1
ATOM 789 C C . HIS A 1 100 ? -19.875 8.219 12.547 1 90.62 100 HIS A C 1
ATOM 791 O O . HIS A 1 100 ? -19.422 7.254 13.172 1 90.62 100 HIS A O 1
ATOM 797 N N . ALA A 1 101 ? -21.141 8.344 12.297 1 89.06 101 ALA A N 1
ATOM 798 C CA . ALA A 1 101 ? -22.172 7.492 12.891 1 89.06 101 ALA A CA 1
ATOM 799 C C . ALA A 1 101 ? -22.016 6.047 12.422 1 89.06 101 ALA A C 1
ATOM 801 O O . ALA A 1 101 ? -22.328 5.113 13.172 1 89.06 101 ALA A O 1
ATOM 802 N N . ASP A 1 102 ? -21.531 5.844 11.258 1 90.56 102 ASP A N 1
ATOM 803 C CA . ASP A 1 102 ? -21.453 4.488 10.719 1 90.56 102 ASP A CA 1
ATOM 804 C C . ASP A 1 102 ? -20.203 3.768 11.203 1 90.56 102 ASP A C 1
ATOM 806 O O . ASP A 1 102 ? -20.016 2.584 10.922 1 90.56 102 ASP A O 1
ATOM 810 N N . GLY A 1 103 ? -19.344 4.453 11.836 1 90.69 103 GLY A N 1
ATOM 811 C CA . GLY A 1 103 ? -18.156 3.859 12.43 1 90.69 103 GLY A CA 1
ATOM 812 C C . GLY A 1 103 ? -17.078 3.559 11.406 1 90.69 103 GLY A C 1
ATOM 813 O O . GLY A 1 103 ? -16.094 2.879 11.719 1 90.69 103 GLY A O 1
ATOM 814 N N . GLN A 1 104 ? -17.266 4.105 10.195 1 94.81 104 GLN A N 1
ATOM 815 C CA . GLN A 1 104 ? -16.312 3.846 9.125 1 94.81 104 GLN A CA 1
ATOM 816 C C . GLN A 1 104 ? -15.359 5.023 8.938 1 94.81 104 GLN A C 1
ATOM 818 O O . GLN A 1 104 ? -15.68 6.152 9.312 1 94.81 104 GLN A O 1
ATOM 823 N N . TYR A 1 105 ? -14.242 4.742 8.445 1 97 105 TYR A N 1
ATOM 824 C CA . TYR A 1 105 ? -13.305 5.816 8.141 1 97 105 TYR A CA 1
ATOM 825 C C . TYR A 1 105 ? -13.727 6.574 6.891 1 97 105 TYR A C 1
ATOM 827 O O . TYR A 1 105 ? -14 5.965 5.852 1 97 105 TYR A O 1
ATOM 835 N N . HIS A 1 106 ? -13.742 7.844 7.078 1 97.69 106 HIS A N 1
ATOM 836 C CA . HIS A 1 106 ? -13.992 8.75 5.965 1 97.69 106 HIS A CA 1
ATOM 837 C C . HIS A 1 106 ? -12.898 9.805 5.848 1 97.69 106 HIS A C 1
ATOM 839 O O . HIS A 1 106 ? -12.359 10.266 6.859 1 97.69 106 HIS A O 1
ATOM 845 N N . TRP A 1 107 ? -12.656 10.117 4.602 1 97.81 107 TRP A N 1
ATOM 846 C CA . TRP A 1 107 ? -11.852 11.312 4.359 1 97.81 107 TRP A CA 1
ATOM 847 C C . TRP A 1 107 ? -12.664 12.578 4.637 1 97.81 107 TRP A C 1
ATOM 849 O O . TRP A 1 107 ? -13.891 12.523 4.742 1 97.81 107 TRP A O 1
ATOM 859 N N . LEU A 1 108 ? -11.961 13.688 4.699 1 97.75 108 LEU A N 1
ATOM 860 C CA . LEU A 1 108 ? -12.602 14.953 5.039 1 97.75 108 LEU A CA 1
ATOM 861 C C . LEU A 1 108 ? -13.609 15.352 3.961 1 97.75 108 LEU A C 1
ATOM 863 O O . LEU A 1 108 ? -14.508 16.156 4.215 1 97.75 108 LEU A O 1
ATOM 867 N N . ASP A 1 109 ? -13.461 14.797 2.76 1 95.62 109 ASP A N 1
ATOM 868 C CA . ASP A 1 109 ? -14.391 15.148 1.691 1 95.62 109 ASP A CA 1
ATOM 869 C C . ASP A 1 109 ? -15.625 14.25 1.724 1 95.62 109 ASP A C 1
ATOM 871 O O . ASP A 1 109 ? -16.5 14.344 0.852 1 95.62 109 ASP A O 1
ATOM 875 N N . GLY A 1 110 ? -15.625 13.375 2.654 1 95.81 110 GLY A N 1
ATOM 876 C CA . GLY A 1 110 ? -16.797 12.539 2.846 1 95.81 110 GLY A CA 1
ATOM 877 C C . GLY A 1 110 ? -16.656 11.156 2.238 1 95.81 110 GLY A C 1
ATOM 878 O O . GLY A 1 110 ? -17.422 10.242 2.566 1 95.81 110 GLY A O 1
ATOM 879 N N . SER A 1 111 ? -15.711 10.969 1.349 1 95.56 111 SER A N 1
ATOM 880 C CA . SER A 1 111 ? -15.531 9.664 0.725 1 95.56 111 SER A CA 1
ATOM 881 C C . SER A 1 111 ? -14.984 8.648 1.72 1 95.56 111 SER A C 1
ATOM 883 O O . SER A 1 111 ? -14.297 9.016 2.674 1 95.56 111 SER A O 1
ATOM 885 N N . LYS A 1 112 ? -15.281 7.406 1.501 1 94.75 112 LYS A N 1
ATOM 886 C CA . LYS A 1 112 ? -14.812 6.336 2.379 1 94.75 112 LYS A CA 1
ATOM 887 C C . LYS A 1 112 ? -13.336 6.043 2.152 1 94.75 112 LYS A C 1
ATOM 889 O O . LYS A 1 112 ? -12.852 6.105 1.021 1 94.75 112 LYS A O 1
ATOM 894 N N . VAL A 1 113 ? -12.695 5.723 3.191 1 95.5 113 VAL A N 1
ATOM 895 C CA . VAL A 1 113 ? -11.305 5.309 3.092 1 95.5 113 VAL A CA 1
ATOM 896 C C . VAL A 1 113 ? -11.227 3.838 2.688 1 95.5 113 VAL A C 1
ATOM 898 O O . VAL A 1 113 ? -11.922 2.994 3.262 1 95.5 113 VAL A O 1
ATOM 901 N N . LYS A 1 114 ? -10.398 3.562 1.685 1 92.75 114 LYS A N 1
ATOM 902 C CA . LYS A 1 114 ? -10.141 2.168 1.341 1 92.75 114 LYS A CA 1
ATOM 903 C C . LYS A 1 114 ? -9.422 1.447 2.477 1 92.75 114 LYS A C 1
ATOM 905 O O . LYS A 1 114 ? -8.406 1.932 2.982 1 92.75 114 LYS A O 1
ATOM 910 N N . MET A 1 115 ? -9.969 0.278 2.799 1 93.94 115 MET A N 1
ATOM 911 C CA . MET A 1 115 ? -9.445 -0.436 3.959 1 93.94 115 MET A CA 1
ATOM 912 C C . MET A 1 115 ? -8.469 -1.53 3.531 1 93.94 115 MET A C 1
ATOM 914 O O . MET A 1 115 ? -8.562 -2.047 2.416 1 93.94 115 MET A O 1
ATOM 918 N N . GLY A 1 116 ? -7.527 -1.807 4.426 1 94.19 116 GLY A N 1
ATOM 919 C CA . GLY A 1 116 ? -6.602 -2.904 4.199 1 94.19 116 GLY A CA 1
ATOM 920 C C . GLY A 1 116 ? -5.441 -2.529 3.293 1 94.19 116 GLY A C 1
ATOM 921 O O . GLY A 1 116 ? -4.973 -1.39 3.314 1 94.19 116 GLY A O 1
ATOM 922 N N . THR A 1 117 ? -4.895 -3.49 2.576 1 94.56 117 THR A N 1
ATOM 923 C CA . THR A 1 117 ? -3.801 -3.318 1.628 1 94.56 117 THR A CA 1
ATOM 924 C C . THR A 1 117 ? -4.281 -2.594 0.373 1 94.56 117 THR A C 1
ATOM 926 O O . THR A 1 117 ? -5.348 -2.904 -0.161 1 94.56 117 THR A O 1
ATOM 929 N N . PRO A 1 118 ? -3.586 -1.628 -0.05 1 93.12 118 PRO A N 1
ATOM 930 C CA . PRO A 1 118 ? -2.18 -1.392 0.285 1 93.12 118 PRO A CA 1
ATOM 931 C C . PRO A 1 118 ? -1.99 -0.215 1.238 1 93.12 118 PRO A C 1
ATOM 933 O O . PRO A 1 118 ? -0.865 0.252 1.433 1 93.12 118 PRO A O 1
ATOM 936 N N . PHE A 1 119 ? -3.006 0.296 1.92 1 94.06 119 PHE A N 1
ATOM 937 C CA . PHE A 1 119 ? -2.908 1.586 2.594 1 94.06 119 PHE A CA 1
ATOM 938 C C . PHE A 1 119 ? -2.561 1.403 4.066 1 94.06 119 PHE A C 1
ATOM 940 O O . PHE A 1 119 ? -1.743 2.146 4.613 1 94.06 119 PHE A O 1
ATOM 947 N N . TRP A 1 120 ? -3.16 0.413 4.641 1 96.38 120 TRP A N 1
ATOM 948 C CA . TRP A 1 120 ? -3.088 0.286 6.094 1 96.38 120 TRP A CA 1
ATOM 949 C C . TRP A 1 120 ? -1.969 -0.666 6.504 1 96.38 120 TRP A C 1
ATOM 951 O O . TRP A 1 120 ? -1.901 -1.798 6.02 1 96.38 120 TRP A O 1
ATOM 961 N N . GLY A 1 121 ? -1.121 -0.189 7.336 1 96.38 121 GLY A N 1
ATOM 962 C CA . GLY A 1 121 ? 0.049 -0.941 7.758 1 96.38 121 GLY A CA 1
ATOM 963 C C . GLY A 1 121 ? -0.27 -2.012 8.781 1 96.38 121 GLY A C 1
ATOM 964 O O . GLY A 1 121 ? -1.436 -2.359 8.984 1 96.38 121 GLY A O 1
ATOM 965 N N . THR A 1 122 ? 0.776 -2.566 9.289 1 94.56 122 THR A N 1
ATOM 966 C CA . THR A 1 122 ? 0.645 -3.65 10.258 1 94.56 122 THR A CA 1
ATOM 967 C C . THR A 1 122 ? 1.453 -3.352 11.516 1 94.56 122 THR A C 1
ATOM 969 O O . THR A 1 122 ? 2.461 -2.641 11.461 1 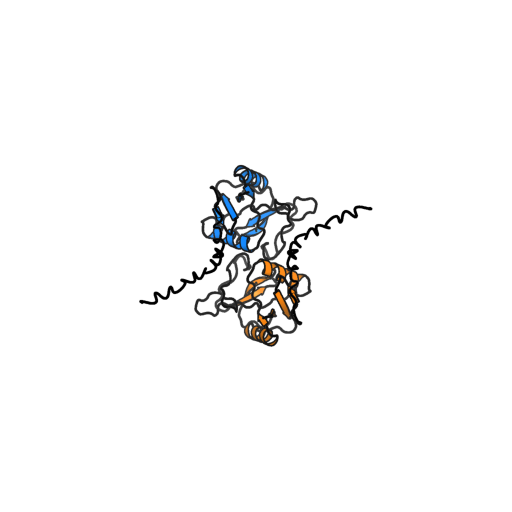94.56 122 THR A O 1
ATOM 972 N N . ILE A 1 123 ? 0.999 -3.83 12.57 1 89.06 123 ILE A N 1
ATOM 973 C CA . ILE A 1 123 ? 1.732 -3.76 13.836 1 89.06 123 ILE A CA 1
ATOM 974 C C . ILE A 1 123 ? 1.51 -5.043 14.633 1 89.06 123 ILE A C 1
ATOM 976 O O . ILE A 1 123 ? 0.371 -5.48 14.812 1 89.06 123 ILE A O 1
ATOM 980 N N . ASN A 1 124 ? 2.643 -5.68 15.016 1 87.31 124 ASN A N 1
ATOM 981 C CA . ASN A 1 124 ? 2.596 -6.91 15.797 1 87.31 124 ASN A CA 1
ATOM 982 C C . ASN A 1 124 ? 1.749 -7.977 15.117 1 87.31 124 ASN A C 1
ATOM 984 O O . ASN A 1 124 ? 0.906 -8.609 15.75 1 87.31 124 ASN A O 1
ATOM 988 N N . GLY A 1 125 ? 1.839 -8.055 13.852 1 86.62 125 GLY A N 1
ATOM 989 C CA . GLY A 1 125 ? 1.204 -9.125 13.094 1 86.62 125 GLY A CA 1
ATOM 990 C C . GLY A 1 125 ? -0.269 -8.875 12.828 1 86.62 125 GLY A C 1
ATOM 991 O O . GLY A 1 125 ? -0.979 -9.758 12.352 1 86.62 125 GLY A O 1
ATOM 992 N N . LYS A 1 126 ? -0.749 -7.742 13.148 1 92.25 126 LYS A N 1
ATOM 993 C CA . LYS A 1 126 ? -2.135 -7.363 12.898 1 92.25 126 LYS A CA 1
ATOM 994 C C . LYS A 1 126 ? -2.213 -6.156 11.961 1 92.25 126 LYS A C 1
ATOM 996 O O . LYS A 1 126 ? -1.396 -5.238 12.055 1 92.25 126 LYS A O 1
ATOM 1001 N N . GLN A 1 127 ? -3.152 -6.203 11.109 1 95 127 GLN A N 1
ATOM 1002 C CA . GLN A 1 127 ? -3.314 -5.082 10.188 1 95 127 GLN A CA 1
ATOM 1003 C C . GLN A 1 127 ? -4.113 -3.953 10.828 1 95 127 GLN A C 1
ATOM 1005 O O . GLN A 1 127 ? -5.09 -4.203 11.539 1 95 127 GLN A O 1
ATOM 1010 N N . GLU A 1 128 ? -3.699 -2.715 10.609 1 95.69 128 GLU A N 1
ATOM 1011 C CA . GLU A 1 128 ? -4.383 -1.509 11.062 1 95.69 128 GLU A CA 1
ATOM 1012 C C . GLU A 1 128 ? -5.609 -1.211 10.203 1 95.69 128 GLU A C 1
ATOM 1014 O O . GLU A 1 128 ? -5.68 -1.633 9.047 1 95.69 128 GLU A O 1
ATOM 1019 N N . PRO A 1 129 ? -6.602 -0.452 10.742 1 95.38 129 PRO A N 1
ATOM 1020 C CA . PRO A 1 129 ? -6.711 0.052 12.117 1 95.38 129 PRO A CA 1
ATOM 1021 C C . PRO A 1 129 ? -6.988 -1.055 13.133 1 95.38 129 PRO A C 1
ATOM 1023 O O . PRO A 1 129 ? -7.668 -2.035 12.812 1 95.38 129 PRO A O 1
ATOM 1026 N N . GLY A 1 130 ? -6.457 -1.049 14.336 1 87.69 130 GLY A N 1
ATOM 1027 C CA . GLY A 1 130 ? -6.523 -2.066 15.375 1 87.69 130 GLY A CA 1
ATOM 1028 C C . GLY A 1 130 ? -7.875 -2.143 16.047 1 87.69 130 GLY A C 1
ATOM 1029 O O . GLY A 1 130 ? -8.141 -3.066 16.828 1 87.69 130 GLY A O 1
ATOM 1030 N N . GLY A 1 131 ? -8.688 -1.192 15.914 1 78.88 131 GLY A N 1
ATOM 1031 C CA . GLY A 1 131 ? -10.031 -1.261 16.453 1 78.88 131 GLY A CA 1
ATOM 1032 C C . GLY A 1 131 ? -10.117 -0.768 17.891 1 78.88 131 GLY A C 1
ATOM 1033 O O . GLY A 1 131 ? -11.125 -0.992 18.578 1 78.88 131 GLY A O 1
ATOM 1034 N N . SER A 1 132 ? -9.039 -0.243 18.391 1 84.94 132 SER A N 1
ATOM 1035 C CA . SER A 1 132 ? -9.141 0.333 19.719 1 84.94 132 SER A CA 1
ATOM 1036 C C . SER A 1 132 ? -10.25 1.378 19.797 1 84.94 132 SER A C 1
ATOM 1038 O O . SER A 1 132 ? -10.375 2.221 18.906 1 84.94 132 SER A O 1
ATOM 1040 N N . PRO A 1 133 ? -11.016 1.305 20.844 1 85.88 133 PRO A N 1
ATOM 1041 C CA . PRO A 1 133 ? -12.141 2.232 20.953 1 85.88 133 PRO A CA 1
ATOM 1042 C C . PRO A 1 133 ? -11.695 3.689 21.062 1 85.88 133 PRO A C 1
ATOM 1044 O O . PRO A 1 133 ? -12.5 4.602 20.859 1 85.88 133 PRO A O 1
ATOM 1047 N N . SER A 1 134 ? -10.477 3.887 21.344 1 90.44 134 SER A N 1
ATOM 1048 C CA . SER A 1 134 ? -10 5.254 21.547 1 90.44 134 SER A CA 1
ATOM 1049 C C . SER A 1 134 ? -9.297 5.777 20.297 1 90.44 134 SER A C 1
ATOM 1051 O O . SER A 1 134 ? -9.031 6.977 20.188 1 90.44 134 SER A O 1
ATOM 1053 N N . ASP A 1 135 ? -9.016 4.945 19.359 1 94.69 135 ASP A N 1
ATOM 1054 C CA . ASP A 1 135 ? -8.25 5.348 18.188 1 94.69 135 ASP A CA 1
ATOM 1055 C C . ASP A 1 135 ? -9.172 5.555 16.984 1 94.69 135 ASP A C 1
ATOM 1057 O O . ASP A 1 135 ? -9.688 4.59 16.406 1 94.69 135 ASP A O 1
ATOM 1061 N N . HIS A 1 136 ? -9.367 6.844 16.594 1 97.19 136 HIS A N 1
ATOM 1062 C CA . HIS A 1 136 ? -10.375 7.141 15.586 1 97.19 136 HIS A CA 1
ATOM 1063 C C . HIS A 1 136 ? -9.781 7.938 14.43 1 97.19 136 HIS A C 1
ATOM 1065 O O . HIS A 1 136 ? -10.469 8.203 13.438 1 97.19 136 HIS A O 1
ATOM 1071 N N . CYS A 1 137 ? -8.539 8.336 14.57 1 98.56 137 CYS A N 1
ATOM 1072 C CA . CYS A 1 137 ? -7.938 9.203 13.555 1 98.56 137 CYS A CA 1
ATOM 1073 C C . CYS A 1 137 ? -6.754 8.516 12.883 1 98.56 137 CYS A C 1
ATOM 1075 O O . CYS A 1 137 ? -6.094 7.672 13.492 1 98.56 137 CYS A O 1
ATOM 1077 N N . ALA A 1 138 ? -6.508 8.867 11.6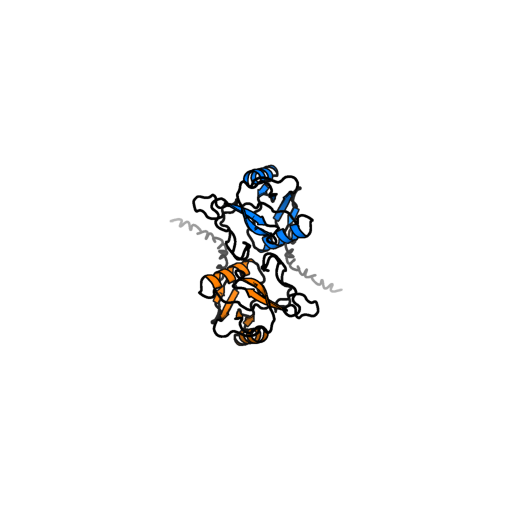64 1 98.44 138 ALA A N 1
ATOM 1078 C CA . ALA A 1 138 ? -5.48 8.18 10.883 1 98.44 138 ALA A CA 1
ATOM 1079 C C . ALA A 1 138 ? -4.199 9 10.82 1 98.44 138 ALA A C 1
ATOM 1081 O O . ALA A 1 138 ? -4.242 10.234 10.742 1 98.44 138 ALA A O 1
ATOM 1082 N N . ILE A 1 139 ? -3.078 8.281 10.789 1 98.62 139 ILE A N 1
ATOM 1083 C CA . ILE A 1 139 ? -1.76 8.891 10.641 1 98.62 139 ILE A CA 1
ATOM 1084 C C . ILE A 1 139 ? -0.975 8.172 9.555 1 98.62 139 ILE A C 1
ATOM 1086 O O . ILE A 1 139 ? -1.309 7.043 9.18 1 98.62 139 ILE A O 1
ATOM 1090 N N . LEU A 1 140 ? -0.029 8.859 9.039 1 98.56 140 LEU A N 1
ATOM 1091 C CA . LEU A 1 140 ? 1.139 8.211 8.453 1 98.56 140 LEU A CA 1
ATOM 1092 C C . LEU A 1 140 ? 2.195 7.938 9.516 1 98.56 140 LEU A C 1
ATOM 1094 O O . LEU A 1 140 ? 2.777 8.867 10.078 1 98.56 140 LEU A O 1
ATOM 1098 N N . PHE A 1 141 ? 2.449 6.676 9.781 1 98.06 141 PHE A N 1
ATOM 1099 C CA . PHE A 1 141 ? 3.197 6.238 10.953 1 98.06 141 PHE A CA 1
ATOM 1100 C C . PHE A 1 141 ? 4.66 5.996 10.602 1 98.06 141 PHE A C 1
ATOM 1102 O O . PHE A 1 141 ? 4.977 5.102 9.812 1 98.06 141 PHE A O 1
ATOM 1109 N N . GLU A 1 142 ? 5.516 6.762 11.18 1 97.12 142 GLU A N 1
ATOM 1110 C CA . GLU A 1 142 ? 6.93 6.754 10.812 1 97.12 142 GLU A CA 1
ATOM 1111 C C . GLU A 1 142 ? 7.562 5.391 11.078 1 97.12 142 GLU A C 1
ATOM 1113 O O . GLU A 1 142 ? 8.406 4.93 10.305 1 97.12 142 GLU A O 1
ATOM 1118 N N . LYS A 1 143 ? 7.164 4.75 12.203 1 95.38 143 LYS A N 1
ATOM 1119 C CA . LYS A 1 143 ? 7.742 3.447 12.508 1 95.38 143 LYS A CA 1
ATOM 1120 C C . LYS A 1 143 ? 7.094 2.348 11.672 1 95.38 143 LYS A C 1
ATOM 1122 O O . LYS A 1 143 ? 7.57 1.21 11.656 1 95.38 143 LYS A O 1
ATOM 1127 N N . GLY A 1 144 ? 6.051 2.641 11.016 1 96.12 144 GLY A N 1
ATOM 1128 C CA . GLY A 1 144 ? 5.363 1.735 10.109 1 96.12 144 GLY A CA 1
ATOM 1129 C C . GLY A 1 144 ? 5.637 2.037 8.648 1 96.12 144 GLY A C 1
ATOM 1130 O O . GLY A 1 144 ? 4.812 1.735 7.781 1 96.12 144 GLY A O 1
ATOM 1131 N N . PHE A 1 145 ? 6.738 2.725 8.359 1 96.62 145 PHE A N 1
ATOM 1132 C CA . PHE A 1 145 ? 7.188 3.031 7.008 1 96.62 145 PHE A CA 1
ATOM 1133 C C . PHE A 1 145 ? 6.148 3.865 6.27 1 96.62 145 PHE A C 1
ATOM 1135 O O . PHE A 1 145 ? 5.965 3.713 5.059 1 96.62 145 PHE A O 1
ATOM 1142 N N . TYR A 1 146 ? 5.301 4.609 7.023 1 97.69 146 TYR A N 1
ATOM 1143 C CA . TYR A 1 146 ? 4.359 5.625 6.566 1 97.69 146 TYR A CA 1
ATOM 1144 C C . TYR A 1 146 ? 3.16 4.984 5.875 1 97.69 146 TYR A C 1
ATOM 1146 O O . TYR A 1 146 ? 2.514 5.613 5.035 1 97.69 146 TYR A O 1
ATOM 1154 N N . PHE A 1 147 ? 2.939 3.713 6.203 1 97.44 147 PHE A N 1
ATOM 1155 C CA . PHE A 1 147 ? 1.583 3.201 6.035 1 97.44 147 PHE A CA 1
ATOM 1156 C C . PHE A 1 147 ? 0.625 3.881 7.008 1 97.44 147 PHE A C 1
ATOM 1158 O O . PHE A 1 147 ? 1.056 4.461 8.008 1 97.44 147 PHE A O 1
ATOM 1165 N N . MET A 1 148 ? -0.575 3.793 6.711 1 97.56 148 MET A N 1
ATOM 1166 C CA . MET A 1 148 ? -1.572 4.398 7.586 1 97.56 148 MET A CA 1
ATOM 1167 C C . MET A 1 148 ? -1.787 3.551 8.836 1 97.56 148 MET A C 1
ATOM 1169 O O . MET A 1 148 ? -1.778 2.32 8.766 1 97.56 148 MET A O 1
ATOM 1173 N N . HIS A 1 149 ? -2 4.191 9.945 1 97.75 149 HIS A N 1
ATOM 1174 C CA . HIS A 1 149 ? -2.375 3.623 11.242 1 97.75 149 HIS A CA 1
ATOM 1175 C C . HIS A 1 149 ? -3.453 4.461 11.914 1 97.75 149 HIS A C 1
ATOM 1177 O O . HIS A 1 149 ? -3.619 5.641 11.602 1 97.75 149 HIS A O 1
ATOM 1183 N N . ASP A 1 150 ? -4.188 3.805 12.805 1 97.5 150 ASP A N 1
ATOM 1184 C CA . ASP A 1 150 ? -5.102 4.582 13.633 1 97.5 150 ASP A CA 1
ATOM 1185 C C . ASP A 1 150 ? -4.422 5.023 14.93 1 97.5 150 ASP A C 1
ATOM 1187 O O . ASP A 1 150 ? -3.461 4.395 15.383 1 97.5 150 ASP A O 1
ATOM 1191 N N . LEU A 1 151 ? -4.848 6.121 15.43 1 97.69 151 LEU A N 1
ATOM 1192 C CA . LEU A 1 151 ? -4.359 6.715 16.672 1 97.69 151 LEU A CA 1
ATOM 1193 C C . LEU A 1 151 ? -5.449 7.535 17.344 1 97.69 151 LEU A C 1
ATOM 1195 O O . LEU A 1 151 ? -6.434 7.914 16.703 1 97.69 151 LEU A O 1
ATOM 1199 N N . SER A 1 152 ? -5.328 7.652 18.672 1 97.94 152 SER A N 1
ATOM 1200 C CA . SER A 1 152 ? -6.254 8.547 19.359 1 97.94 152 SER A CA 1
ATOM 1201 C C . SER A 1 152 ? -6.215 9.945 18.766 1 97.94 152 SER A C 1
ATOM 1203 O O . SER A 1 152 ? -5.141 10.516 18.578 1 97.94 152 SER A O 1
ATOM 1205 N N . CYS A 1 153 ? -7.363 10.523 18.562 1 98.19 153 CYS A N 1
ATOM 1206 C CA . CYS A 1 153 ? -7.441 11.859 17.969 1 98.19 153 CYS A CA 1
ATOM 1207 C C . CYS A 1 153 ? -6.855 12.906 18.906 1 98.19 153 CYS A C 1
ATOM 1209 O O . CYS A 1 153 ? -6.57 14.031 18.5 1 98.19 153 CYS A O 1
ATOM 1211 N N . ASN A 1 154 ? -6.648 12.469 20.141 1 98.12 154 ASN A N 1
ATOM 1212 C CA . ASN A 1 154 ? -6.207 13.414 21.156 1 98.12 154 ASN A CA 1
ATOM 1213 C C . ASN A 1 154 ? -4.699 13.352 21.375 1 98.12 154 ASN A C 1
ATOM 1215 O O . ASN A 1 154 ? -4.145 14.109 22.172 1 98.12 154 ASN A O 1
ATOM 1219 N N . GLU A 1 155 ? -4.066 12.469 20.641 1 98.25 155 GLU A N 1
ATOM 1220 C CA . GLU A 1 155 ? -2.609 12.445 20.719 1 98.25 155 GLU A CA 1
ATOM 1221 C C . GLU A 1 155 ? -2.01 13.773 20.281 1 98.25 155 GLU A C 1
ATOM 1223 O O . GLU A 1 155 ? -2.428 14.352 19.281 1 98.25 155 GLU A O 1
ATOM 1228 N N . THR A 1 156 ? -0.951 14.273 20.984 1 98.69 156 THR A N 1
ATOM 1229 C CA . THR A 1 156 ? -0.495 15.641 20.75 1 98.69 156 THR A CA 1
ATOM 1230 C C . THR A 1 156 ? 0.829 15.656 20 1 98.69 156 THR A C 1
ATOM 1232 O O . THR A 1 156 ? 1.239 16.688 19.469 1 98.69 156 THR A O 1
ATOM 1235 N N . ASN A 1 157 ? 1.566 14.555 20 1 98.62 157 ASN A N 1
ATOM 1236 C CA . ASN A 1 157 ? 2.869 14.516 19.344 1 98.62 157 ASN A CA 1
ATOM 1237 C C . ASN A 1 157 ? 2.76 13.992 17.906 1 98.62 157 ASN A C 1
ATOM 1239 O O . ASN A 1 157 ? 3.436 13.031 17.547 1 98.62 157 ASN A O 1
ATOM 1243 N N . VAL A 1 158 ? 1.979 14.633 17.078 1 98.81 158 VAL A N 1
ATOM 1244 C CA . VAL A 1 158 ? 1.761 14.289 15.68 1 98.81 158 VAL A CA 1
ATOM 1245 C C . VAL A 1 158 ? 1.684 15.57 14.844 1 98.81 158 VAL A C 1
ATOM 1247 O O . VAL A 1 158 ? 1.042 16.547 15.242 1 98.81 158 VAL A O 1
ATOM 1250 N N . TYR A 1 159 ? 2.371 15.648 13.711 1 98.88 159 TYR A N 1
ATOM 1251 C CA . TYR A 1 159 ? 2.455 16.828 12.844 1 98.88 159 TYR A CA 1
ATOM 1252 C C . TYR A 1 159 ? 1.433 16.734 11.719 1 98.88 159 TYR A C 1
ATOM 1254 O O . TYR A 1 159 ? 0.909 15.664 11.422 1 98.88 159 TYR A O 1
ATOM 1262 N N . PRO A 1 160 ? 1.078 17.844 11.078 1 98.88 160 PRO A N 1
ATOM 1263 C CA . PRO A 1 160 ? 0.096 17.844 9.984 1 98.88 160 PRO A CA 1
ATOM 1264 C C . PRO A 1 160 ? 0.746 17.781 8.609 1 98.88 160 PRO A C 1
ATOM 1266 O O . PRO A 1 160 ? 1.814 18.359 8.398 1 98.88 160 PRO A O 1
ATOM 1269 N N . ILE A 1 161 ? 0.16 17.062 7.723 1 98.94 161 ILE A N 1
ATOM 1270 C CA . ILE A 1 161 ? 0.313 17.312 6.293 1 98.94 161 ILE A CA 1
ATOM 1271 C C . ILE A 1 161 ? -0.966 17.938 5.742 1 98.94 161 ILE A C 1
ATOM 1273 O O . ILE A 1 161 ? -2.059 17.406 5.926 1 98.94 161 ILE A O 1
ATOM 1277 N N . CYS A 1 162 ? -0.823 19.062 5.125 1 98.88 162 CYS A N 1
ATOM 1278 C CA . CYS A 1 162 ? -1.96 19.812 4.602 1 98.88 162 CYS A CA 1
ATOM 1279 C C . CYS A 1 162 ? -2.012 19.734 3.082 1 98.88 162 CYS A C 1
ATOM 1281 O O . CYS A 1 162 ? -0.974 19.656 2.424 1 98.88 162 CYS A O 1
ATOM 1283 N N . GLU A 1 163 ? -3.152 19.719 2.537 1 98.56 163 GLU A N 1
ATOM 1284 C CA . GLU A 1 163 ? -3.348 19.906 1.103 1 98.56 163 GLU A CA 1
ATOM 1285 C C . GLU A 1 163 ? -4.137 21.188 0.812 1 98.56 163 GLU A C 1
ATOM 1287 O O . GLU A 1 163 ? -5.066 21.531 1.543 1 98.56 163 GLU A O 1
ATOM 1292 N N . ALA A 1 164 ? -3.674 21.859 -0.281 1 97.75 164 ALA A N 1
ATOM 1293 C CA . ALA A 1 164 ? -4.34 23.094 -0.681 1 97.75 164 ALA A CA 1
ATOM 1294 C C . ALA A 1 164 ? -5.734 22.812 -1.229 1 97.75 164 ALA A C 1
ATOM 1296 O O . ALA A 1 164 ? -5.965 21.781 -1.854 1 97.75 164 ALA A O 1
ATOM 1297 N N . LYS A 1 165 ? -6.621 23.734 -0.946 1 88.88 165 LYS A N 1
ATOM 1298 C CA . LYS A 1 165 ? -7.961 23.641 -1.521 1 88.88 165 LYS A CA 1
ATOM 1299 C C . LYS A 1 165 ? -8.062 24.469 -2.801 1 88.88 165 LYS A C 1
ATOM 1301 O O . LYS A 1 165 ? -7.398 25.5 -2.939 1 88.88 165 LYS A O 1
ATOM 1306 N N . MET B 1 1 ? -61.5 32.062 -56.5 1 34.31 1 MET B N 1
ATOM 1307 C CA . MET B 1 1 ? -60.062 31.906 -56.812 1 34.31 1 MET B CA 1
ATOM 1308 C C . MET B 1 1 ? -59.25 31.734 -55.562 1 34.31 1 MET B C 1
ATOM 1310 O O . MET B 1 1 ? -59.094 32.688 -54.781 1 34.31 1 MET B O 1
ATOM 1314 N N . GLY B 1 2 ? -59.406 30.594 -54.844 1 40.66 2 GLY B N 1
ATOM 1315 C CA . GLY B 1 2 ? -58.875 30.234 -53.531 1 40.66 2 GLY B CA 1
ATOM 1316 C C . GLY B 1 2 ? -57.375 30.172 -53.469 1 40.66 2 GLY B C 1
ATOM 1317 O O . GLY B 1 2 ? -56.75 29.516 -54.281 1 40.66 2 GLY B O 1
ATOM 1318 N N . ILE B 1 3 ? -56.688 31.328 -53.062 1 46.31 3 ILE B N 1
ATOM 1319 C CA . ILE B 1 3 ? -55.25 31.5 -52.875 1 46.31 3 ILE B CA 1
ATOM 1320 C C . ILE B 1 3 ? -54.719 30.438 -51.938 1 46.31 3 ILE B C 1
ATOM 1322 O O . ILE B 1 3 ? -55.188 30.312 -50.812 1 46.31 3 ILE B O 1
ATOM 1326 N N . HIS B 1 4 ? -54.344 29.219 -52.406 1 50.53 4 HIS B N 1
ATOM 1327 C CA . HIS B 1 4 ? -53.656 28.156 -51.688 1 50.53 4 HIS B CA 1
ATOM 1328 C C . HIS B 1 4 ? -52.25 28.594 -51.25 1 50.53 4 HIS B C 1
ATOM 1330 O O . HIS B 1 4 ? -51.406 28.922 -52.062 1 50.53 4 HIS B O 1
ATOM 1336 N N . THR B 1 5 ? -52.156 29.422 -50.188 1 46.41 5 THR B N 1
ATOM 1337 C CA . THR B 1 5 ? -50.844 29.797 -49.656 1 46.41 5 THR B CA 1
ATOM 1338 C C . THR B 1 5 ? -50.094 28.562 -49.156 1 46.41 5 THR B C 1
ATOM 1340 O O . THR B 1 5 ? -50.594 27.812 -48.344 1 46.41 5 THR B O 1
ATOM 1343 N N . GLU B 1 6 ? -49.156 28.016 -49.969 1 50.78 6 GLU B N 1
ATOM 1344 C CA . GLU B 1 6 ? -48.25 26.938 -49.594 1 50.78 6 GLU B CA 1
ATOM 1345 C C . GLU B 1 6 ? -47.25 27.406 -48.562 1 50.78 6 GLU B C 1
ATOM 1347 O O . GLU B 1 6 ? -46.594 28.422 -48.719 1 50.78 6 GLU B O 1
ATOM 1352 N N . ILE B 1 7 ? -47.562 27.266 -47.281 1 51.72 7 ILE B N 1
ATOM 1353 C CA . ILE B 1 7 ? -46.562 27.531 -46.25 1 51.72 7 ILE B CA 1
ATOM 1354 C C . ILE B 1 7 ? -45.344 26.609 -46.438 1 51.72 7 ILE B C 1
ATOM 1356 O O . ILE B 1 7 ? -45.5 25.391 -46.562 1 51.72 7 ILE B O 1
ATOM 1360 N N . PRO B 1 8 ? -44.188 27.156 -46.844 1 49.97 8 PRO B N 1
ATOM 1361 C CA . PRO B 1 8 ? -43.031 26.281 -46.938 1 49.97 8 PRO B CA 1
ATOM 1362 C C . PRO B 1 8 ? -42.625 25.672 -45.594 1 49.97 8 PRO B C 1
ATOM 1364 O O . PRO B 1 8 ? -42.719 26.344 -44.562 1 49.97 8 PRO B O 1
ATOM 1367 N N . PHE B 1 9 ? -42.906 24.375 -45.406 1 50.81 9 PHE B N 1
ATOM 1368 C CA . PHE B 1 9 ? -42.438 23.625 -44.25 1 50.81 9 PHE B CA 1
ATOM 1369 C C . PHE B 1 9 ? -40.938 23.734 -44.094 1 50.81 9 PHE B C 1
ATOM 1371 O O . PHE B 1 9 ? -40.188 23.297 -44.969 1 50.81 9 PHE B O 1
ATOM 1378 N N . LEU B 1 10 ? -40.438 24.828 -43.438 1 47.94 10 LEU B N 1
ATOM 1379 C CA . LEU B 1 10 ? -39.031 24.891 -43.031 1 47.94 10 LEU B CA 1
ATOM 1380 C C . LEU B 1 10 ? -38.656 23.672 -42.188 1 47.94 10 LEU B C 1
ATOM 1382 O O . LEU B 1 10 ? -39.188 23.484 -41.094 1 47.94 10 LEU B O 1
ATOM 1386 N N . LEU B 1 11 ? -38.156 22.672 -42.844 1 48.53 11 LEU B N 1
ATOM 1387 C CA . LEU B 1 11 ? -37.562 21.547 -42.125 1 48.53 11 LEU B CA 1
ATOM 1388 C C . LEU B 1 11 ? -36.406 22.016 -41.25 1 48.53 11 LEU B C 1
ATOM 1390 O O . LEU B 1 11 ? -35.406 22.484 -41.75 1 48.53 11 LEU B O 1
ATOM 1394 N N . LEU B 1 12 ? -36.75 22.438 -40.094 1 48.72 12 LEU B N 1
ATOM 1395 C CA . LEU B 1 12 ? -35.656 22.672 -39.156 1 48.72 12 LEU B CA 1
ATOM 1396 C C . LEU B 1 12 ? -34.781 21.422 -39 1 48.72 12 LEU B C 1
ATOM 1398 O O . LEU B 1 12 ? -35.25 20.391 -38.5 1 48.72 12 LEU B O 1
ATOM 1402 N N . LEU B 1 13 ? -33.781 21.328 -39.812 1 50.59 13 LEU B N 1
ATOM 1403 C CA . LEU B 1 13 ? -32.781 20.297 -39.562 1 50.59 13 LEU B CA 1
ATOM 1404 C C . LEU B 1 13 ? -32.188 20.453 -38.156 1 50.59 13 LEU B C 1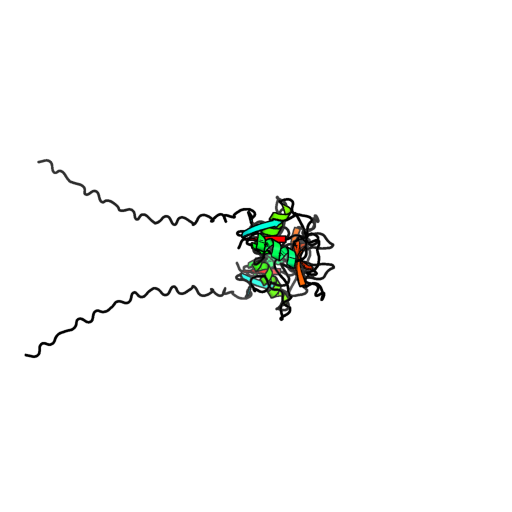
ATOM 1406 O O . LEU B 1 13 ? -31.484 21.438 -37.875 1 50.59 13 LEU B O 1
ATOM 1410 N N . LEU B 1 14 ? -32.875 19.844 -37.219 1 52.97 14 LEU B N 1
ATOM 1411 C CA . LEU B 1 14 ? -32.219 19.766 -35.938 1 52.97 14 LEU B CA 1
ATOM 1412 C C . LEU B 1 14 ? -30.828 19.125 -36.031 1 52.97 14 LEU B C 1
ATOM 1414 O O . LEU B 1 14 ? -30.688 18.062 -36.656 1 52.97 14 LEU B O 1
ATOM 1418 N N . PRO B 1 15 ? -29.766 19.969 -35.812 1 55.59 15 PRO B N 1
ATOM 1419 C CA . PRO B 1 15 ? -28.469 19.297 -35.844 1 55.59 15 PRO B CA 1
ATOM 1420 C C . PRO B 1 15 ? -28.422 18.078 -34.906 1 55.59 15 PRO B C 1
ATOM 1422 O O . PRO B 1 15 ? -28.875 18.156 -33.75 1 55.59 15 PRO B O 1
ATOM 1425 N N . LEU B 1 16 ? -28.578 16.891 -35.469 1 51.47 16 LEU B N 1
ATOM 1426 C CA . LEU B 1 16 ? -28.281 15.703 -34.688 1 51.47 16 LEU B CA 1
ATOM 1427 C C . LEU B 1 16 ? -26.969 15.867 -33.938 1 51.47 16 LEU B C 1
ATOM 1429 O O . LEU B 1 16 ? -25.891 15.914 -34.531 1 51.47 16 LEU B O 1
ATOM 1433 N N . LEU B 1 17 ? -27 16.594 -32.875 1 50.5 17 LEU B N 1
ATOM 1434 C CA . LEU B 1 17 ? -25.812 16.547 -32.031 1 50.5 17 LEU B CA 1
ATOM 1435 C C . LEU B 1 17 ? -25.344 15.102 -31.812 1 50.5 17 LEU B C 1
ATOM 1437 O O . LEU B 1 17 ? -26.141 14.242 -31.422 1 50.5 17 LEU B O 1
ATOM 1441 N N . PRO B 1 18 ? -24.234 14.766 -32.375 1 50.56 18 PRO B N 1
ATOM 1442 C CA . PRO B 1 18 ? -23.781 13.414 -32.031 1 50.56 18 PRO B CA 1
ATOM 1443 C C . PRO B 1 18 ? -23.828 13.133 -30.547 1 50.56 18 PRO B C 1
ATOM 1445 O O . PRO B 1 18 ? -23.391 13.969 -29.75 1 50.56 18 PRO B O 1
ATOM 1448 N N . CYS B 1 19 ? -24.797 12.422 -30.141 1 50.5 19 CYS B N 1
ATOM 1449 C CA . CYS B 1 19 ? -24.75 11.883 -28.781 1 50.5 19 CYS B CA 1
ATOM 1450 C C . CYS B 1 19 ? -23.359 11.328 -28.469 1 50.5 19 CYS B C 1
ATOM 1452 O O . CYS B 1 19 ? -22.938 10.336 -29.078 1 50.5 19 CYS B O 1
ATOM 1454 N N . LEU B 1 20 ? -22.484 12.164 -28.016 1 47.66 20 LEU B N 1
ATOM 1455 C CA . LEU B 1 20 ? -21.281 11.562 -27.438 1 47.66 20 LEU B CA 1
ATOM 1456 C C . LEU B 1 20 ? -21.641 10.367 -26.547 1 47.66 20 LEU B C 1
ATOM 1458 O O . LEU B 1 20 ? -22.125 10.539 -25.422 1 47.66 20 LEU B O 1
ATOM 1462 N N . HIS B 1 21 ? -22.031 9.375 -27.188 1 43.69 21 HIS B N 1
ATOM 1463 C CA . HIS B 1 21 ? -22.125 8.172 -26.359 1 43.69 21 HIS B CA 1
ATOM 1464 C C . HIS B 1 21 ? -20.938 8.055 -25.422 1 43.69 21 HIS B C 1
ATOM 1466 O O . HIS B 1 21 ? -19.781 8.07 -25.859 1 43.69 21 HIS B O 1
ATOM 1472 N N . ALA B 1 22 ? -21.047 8.609 -24.172 1 45.16 22 ALA B N 1
ATOM 1473 C CA . ALA B 1 22 ? -20.031 8.18 -23.203 1 45.16 22 ALA B CA 1
ATOM 1474 C C . ALA B 1 22 ? -19.625 6.73 -23.453 1 45.16 22 ALA B C 1
ATOM 1476 O O . ALA B 1 22 ? -20.484 5.863 -23.656 1 45.16 22 ALA B O 1
ATOM 1477 N N . ALA B 1 23 ? -18.422 6.457 -24.031 1 48.16 23 ALA B N 1
ATOM 1478 C CA . ALA B 1 23 ? -17.922 5.094 -24.188 1 48.16 23 ALA B CA 1
ATOM 1479 C C . ALA B 1 23 ? -18.312 4.219 -23 1 48.16 23 ALA B C 1
ATOM 1481 O O . ALA B 1 23 ? -18.172 4.629 -21.844 1 48.16 23 ALA B O 1
ATOM 1482 N N . PRO B 1 24 ? -19.219 3.285 -23.125 1 44.34 24 PRO B N 1
ATOM 1483 C CA . PRO B 1 24 ? -19.547 2.43 -21.969 1 44.34 24 PRO B CA 1
ATOM 1484 C C . PRO B 1 24 ? -18.312 2.074 -21.141 1 44.34 24 PRO B C 1
ATOM 1486 O O . PRO B 1 24 ? -17.188 2.051 -21.656 1 44.34 24 PRO B O 1
ATOM 1489 N N . ASN B 1 25 ? -18.281 2.395 -19.859 1 50.84 25 ASN B N 1
ATOM 1490 C CA . ASN B 1 25 ? -17.297 1.771 -19 1 50.84 25 ASN B CA 1
ATOM 1491 C C . ASN B 1 25 ? -16.844 0.419 -19.547 1 50.84 25 ASN B C 1
ATOM 1493 O O . ASN B 1 25 ? -17.625 -0.521 -19.609 1 50.84 25 ASN B O 1
ATOM 1497 N N . ARG B 1 26 ? -16.219 0.355 -20.656 1 52.97 26 ARG B N 1
ATOM 1498 C CA . ARG B 1 26 ? -15.883 -0.882 -21.359 1 52.97 26 ARG B CA 1
ATOM 1499 C C . ARG B 1 26 ? -15.57 -2.002 -20.359 1 52.97 26 ARG B C 1
ATOM 1501 O O . ARG B 1 26 ? -14.617 -1.907 -19.594 1 52.97 26 ARG B O 1
ATOM 1508 N N . LEU B 1 27 ? -16.531 -2.682 -19.844 1 66.5 27 LEU B N 1
ATOM 1509 C CA . LEU B 1 27 ? -16.391 -3.914 -19.078 1 66.5 27 LEU B CA 1
ATOM 1510 C C . LEU B 1 27 ? -15.312 -4.809 -19.688 1 66.5 27 LEU B C 1
ATOM 1512 O O . LEU B 1 27 ? -15.32 -5.066 -20.891 1 66.5 27 LEU B O 1
ATOM 1516 N N . THR B 1 28 ? -14.094 -4.801 -19.094 1 76.81 28 THR B N 1
ATOM 1517 C CA . THR B 1 28 ? -13.008 -5.676 -19.516 1 76.81 28 THR B CA 1
ATOM 1518 C C . THR B 1 28 ? -13.516 -7.094 -19.766 1 76.81 28 THR B C 1
ATOM 1520 O O . THR B 1 28 ? -14.102 -7.711 -18.859 1 76.81 28 THR B O 1
ATOM 1523 N N . GLU B 1 29 ? -13.648 -7.551 -21.047 1 91.94 29 GLU B N 1
ATOM 1524 C CA . GLU B 1 29 ? -14.023 -8.922 -21.359 1 91.94 29 GLU B CA 1
ATOM 1525 C C . GLU B 1 29 ? -12.805 -9.844 -21.328 1 91.94 29 GLU B C 1
ATOM 1527 O O . GLU B 1 29 ? -11.773 -9.539 -21.922 1 91.94 29 GLU B O 1
ATOM 1532 N N . CYS B 1 30 ? -12.906 -10.898 -20.5 1 97.31 30 CYS B N 1
ATOM 1533 C CA . CYS B 1 30 ? -11.812 -11.844 -20.359 1 97.31 30 CYS B CA 1
ATOM 1534 C C . CYS B 1 30 ? -12.234 -13.242 -20.797 1 97.31 30 CYS B C 1
ATOM 1536 O O . CYS B 1 30 ? -13.383 -13.633 -20.609 1 97.31 30 CYS B O 1
ATOM 1538 N N . THR B 1 31 ? -11.344 -13.945 -21.422 1 96.38 31 THR B N 1
ATOM 1539 C CA . THR B 1 31 ? -11.562 -15.336 -21.812 1 96.38 31 THR B CA 1
ATOM 1540 C C . THR B 1 31 ? -11.109 -16.281 -20.703 1 96.38 31 THR B C 1
ATOM 1542 O O . THR B 1 31 ? -10.055 -16.078 -20.094 1 96.38 31 THR B O 1
ATOM 1545 N N . PRO B 1 32 ? -11.93 -17.266 -20.484 1 96.44 32 PRO B N 1
ATOM 1546 C CA . PRO B 1 32 ? -11.484 -18.234 -19.469 1 96.44 32 PRO B CA 1
ATOM 1547 C C . PRO B 1 32 ? -10.094 -18.797 -19.766 1 96.44 32 PRO B C 1
ATOM 1549 O O . PRO B 1 32 ? -9.734 -18.984 -20.922 1 96.44 32 PRO B O 1
ATOM 1552 N N . PRO B 1 33 ? -9.305 -19 -18.75 1 97.69 33 PRO B N 1
ATOM 1553 C CA . PRO B 1 33 ? -9.672 -19.031 -17.328 1 97.69 33 PRO B CA 1
ATOM 1554 C C . PRO B 1 33 ? -9.484 -17.672 -16.641 1 97.69 33 PRO B C 1
ATOM 1556 O O . PRO B 1 33 ? -9.625 -17.578 -15.43 1 97.69 33 PRO B O 1
ATOM 1559 N N . PHE B 1 34 ? -9.227 -16.672 -17.438 1 98.38 34 PHE B N 1
ATOM 1560 C CA . PHE B 1 34 ? -8.969 -15.344 -16.891 1 98.38 34 PHE B CA 1
ATOM 1561 C C . PHE B 1 34 ? -10.281 -14.656 -16.531 1 98.38 34 PHE B C 1
ATOM 1563 O O . PHE B 1 34 ? -11.289 -14.82 -17.219 1 98.38 34 PHE B O 1
ATOM 1570 N N . THR B 1 35 ? -10.25 -13.898 -15.477 1 97.56 35 THR B N 1
ATOM 1571 C CA . THR B 1 35 ? -11.398 -13.133 -15 1 97.56 35 THR B CA 1
ATOM 1572 C C . THR B 1 35 ? -11.031 -11.664 -14.828 1 97.56 35 THR B C 1
ATOM 1574 O O . THR B 1 35 ? -9.898 -11.344 -14.461 1 97.56 35 THR B O 1
ATOM 1577 N N . ALA B 1 36 ? -11.984 -10.836 -14.969 1 97.19 36 ALA B N 1
ATOM 1578 C CA . ALA B 1 36 ? -11.742 -9.398 -14.875 1 97.19 36 ALA B CA 1
ATOM 1579 C C . ALA B 1 36 ? -11.586 -8.961 -13.422 1 97.19 36 ALA B C 1
ATOM 1581 O O . ALA B 1 36 ? -12.477 -9.188 -12.602 1 97.19 36 ALA B O 1
ATOM 1582 N N . VAL B 1 37 ? -10.461 -8.336 -13.109 1 96.75 37 VAL B N 1
ATOM 1583 C CA . VAL B 1 37 ? -10.172 -7.758 -11.805 1 96.75 37 VAL B CA 1
ATOM 1584 C C . VAL B 1 37 ? -9.438 -6.43 -11.977 1 96.75 37 VAL B C 1
ATOM 1586 O O . VAL B 1 37 ? -8.328 -6.395 -12.516 1 96.75 37 VAL B O 1
ATOM 1589 N N . GLY B 1 38 ? -10.039 -5.398 -11.5 1 93.19 38 GLY B N 1
ATOM 1590 C CA . GLY B 1 38 ? -9.383 -4.102 -11.555 1 93.19 38 GLY B CA 1
ATOM 1591 C C . GLY B 1 38 ? -8.969 -3.691 -12.953 1 93.19 38 GLY B C 1
ATOM 1592 O O . GLY B 1 38 ? -7.883 -3.145 -13.156 1 93.19 38 GLY B O 1
ATOM 1593 N N . GLY B 1 39 ? -9.672 -4.074 -13.875 1 93.38 39 GLY B N 1
ATOM 1594 C CA . GLY B 1 39 ? -9.438 -3.658 -15.25 1 93.38 39 GLY B CA 1
ATOM 1595 C C . GLY B 1 39 ? -8.477 -4.57 -15.992 1 93.38 39 GLY B C 1
ATOM 1596 O O . GLY B 1 39 ? -8.133 -4.309 -17.141 1 93.38 39 GLY B O 1
ATOM 1597 N N . LYS B 1 40 ? -8.055 -5.625 -15.375 1 96.12 40 LYS B N 1
ATOM 1598 C CA . LYS B 1 40 ? -7.191 -6.625 -15.992 1 96.12 40 LYS B CA 1
ATOM 1599 C C . LYS B 1 40 ? -7.82 -8.016 -15.93 1 96.12 40 LYS B C 1
ATOM 1601 O O . LYS B 1 40 ? -8.781 -8.234 -15.195 1 96.12 40 LYS B O 1
ATOM 1606 N N . CYS B 1 41 ? -7.359 -8.852 -16.797 1 98.19 41 CYS B N 1
ATOM 1607 C CA . CYS B 1 41 ? -7.785 -10.25 -16.781 1 98.19 41 CYS B CA 1
ATOM 1608 C C . CYS B 1 41 ? -6.762 -11.125 -16.078 1 98.19 41 CYS B C 1
ATOM 1610 O O . CYS B 1 41 ? -5.648 -11.32 -16.562 1 98.19 41 CYS B O 1
ATOM 1612 N N . ILE B 1 42 ? -7.168 -11.719 -14.93 1 98.56 42 ILE B N 1
ATOM 1613 C CA . ILE B 1 42 ? -6.184 -12.492 -14.172 1 98.56 42 ILE B CA 1
ATOM 1614 C C . ILE B 1 42 ? -6.742 -13.875 -13.859 1 98.56 42 ILE B C 1
ATOM 1616 O O . ILE B 1 42 ? -7.945 -14.109 -13.992 1 98.56 42 ILE B O 1
ATOM 1620 N N . HIS B 1 43 ? -5.836 -14.773 -13.562 1 98.75 43 HIS B N 1
ATOM 1621 C CA . HIS B 1 43 ? -6.164 -16.125 -13.117 1 98.75 43 HIS B CA 1
ATOM 1622 C C . HIS B 1 43 ? -5.363 -16.5 -11.875 1 98.75 43 HIS B C 1
ATOM 1624 O O . HIS B 1 43 ? -4.129 -16.484 -11.898 1 98.75 43 HIS B O 1
ATOM 1630 N N . VAL B 1 44 ? -6.082 -16.719 -10.805 1 98.75 44 VAL B N 1
ATOM 1631 C CA . VAL B 1 44 ? -5.473 -17.219 -9.578 1 98.75 44 VAL B CA 1
ATOM 1632 C C . VAL B 1 44 ? -5.555 -18.734 -9.539 1 98.75 44 VAL B C 1
ATOM 1634 O O . VAL B 1 44 ? -6.648 -19.312 -9.516 1 98.75 44 VAL B O 1
ATOM 1637 N N . SER B 1 45 ? -4.43 -19.406 -9.539 1 97.94 45 SER B N 1
ATOM 1638 C CA . SER B 1 45 ? -4.441 -20.859 -9.516 1 97.94 45 SER B CA 1
ATOM 1639 C C . SER B 1 45 ? -4.102 -21.391 -8.125 1 97.94 45 SER B C 1
ATOM 1641 O O . SER B 1 45 ? -3.141 -20.938 -7.5 1 97.94 45 SER B O 1
ATOM 1643 N N . SER B 1 46 ? -4.934 -22.297 -7.66 1 94.88 46 SER B N 1
ATOM 1644 C CA . SER B 1 46 ? -4.707 -22.922 -6.363 1 94.88 46 SER B CA 1
ATOM 1645 C C . SER B 1 46 ? -4.465 -24.422 -6.5 1 94.88 46 SER B C 1
ATOM 1647 O O . SER B 1 46 ? -4.559 -25.172 -5.523 1 94.88 46 SER B O 1
ATOM 1649 N N . THR B 1 47 ? -4.16 -24.797 -7.66 1 93.75 47 THR B N 1
ATOM 1650 C CA . THR B 1 47 ? -4.09 -26.234 -7.926 1 93.75 47 THR B CA 1
ATOM 1651 C C . THR B 1 47 ? -2.736 -26.797 -7.504 1 93.75 47 THR B C 1
ATOM 1653 O O . THR B 1 47 ? -2.67 -27.75 -6.734 1 93.75 47 THR B O 1
ATOM 1656 N N . SER B 1 48 ? -1.68 -26.25 -8.086 1 96.88 48 SER B N 1
ATOM 1657 C CA . SER B 1 48 ? -0.344 -26.734 -7.758 1 96.88 48 SER B CA 1
ATOM 1658 C C . SER B 1 48 ? 0.635 -25.578 -7.559 1 96.88 48 SER B C 1
ATOM 1660 O O . SER B 1 48 ? 0.768 -24.719 -8.43 1 96.88 48 SER B O 1
ATOM 1662 N N . PRO B 1 49 ? 1.296 -25.625 -6.441 1 98.69 49 PRO B N 1
ATOM 1663 C CA . PRO B 1 49 ? 2.361 -24.641 -6.227 1 98.69 49 PRO B CA 1
ATOM 1664 C C . PRO B 1 49 ? 3.684 -25.062 -6.871 1 98.69 49 PRO B C 1
ATOM 1666 O O . PRO B 1 49 ? 3.807 -26.188 -7.367 1 98.69 49 PRO B O 1
ATOM 1669 N N . GLY B 1 50 ? 4.648 -24.203 -6.914 1 98.88 50 GLY B N 1
ATOM 1670 C CA . GLY B 1 50 ? 5.969 -24.453 -7.461 1 98.88 50 GLY B CA 1
ATOM 1671 C C . GLY B 1 50 ? 6.902 -23.266 -7.363 1 98.88 50 GLY B C 1
ATOM 1672 O O . GLY B 1 50 ? 6.57 -22.266 -6.727 1 98.88 50 GLY B O 1
ATOM 1673 N N . THR B 1 51 ? 8.094 -23.422 -7.992 1 98.88 51 THR B N 1
ATOM 1674 C CA . THR B 1 51 ? 9.078 -22.359 -7.984 1 98.88 51 THR B CA 1
ATOM 1675 C C . THR B 1 51 ? 8.602 -21.172 -8.828 1 98.88 51 THR B C 1
ATOM 1677 O O . THR B 1 51 ? 7.648 -21.297 -9.602 1 98.88 51 THR B O 1
ATOM 1680 N N . TRP B 1 52 ? 9.25 -20.094 -8.633 1 98.81 52 TRP B N 1
ATOM 1681 C CA . TRP B 1 52 ? 8.914 -18.922 -9.43 1 98.81 52 TRP B CA 1
ATOM 1682 C C . TRP B 1 52 ? 9 -19.234 -10.922 1 98.81 52 TRP B C 1
ATOM 1684 O O . TRP B 1 52 ? 8.125 -18.844 -11.695 1 98.81 52 TRP B O 1
ATOM 1694 N N . TYR B 1 53 ? 10.039 -20 -11.383 1 98.81 53 TYR B N 1
ATOM 1695 C CA . TYR B 1 53 ? 10.281 -20.328 -12.789 1 98.81 53 TYR B CA 1
ATOM 1696 C C . TYR B 1 53 ? 9.195 -21.25 -13.32 1 98.81 53 TYR B C 1
ATOM 1698 O O . TYR B 1 53 ? 8.68 -21.047 -14.422 1 98.81 53 TYR B O 1
ATOM 1706 N N . LEU B 1 54 ? 8.891 -22.219 -12.516 1 98.81 54 LEU B N 1
ATOM 1707 C CA . LEU B 1 54 ? 7.848 -23.156 -12.922 1 98.81 54 LEU B CA 1
ATOM 1708 C C . LEU B 1 54 ? 6.504 -22.453 -13.062 1 98.81 54 LEU B C 1
ATOM 1710 O O . LEU B 1 54 ? 5.75 -22.719 -14 1 98.81 54 LEU B O 1
ATOM 1714 N N . MET B 1 55 ? 6.199 -21.578 -12.125 1 98.88 55 MET B N 1
ATOM 1715 C CA . MET B 1 55 ? 4.91 -20.891 -12.148 1 98.88 55 MET B CA 1
ATOM 1716 C C . MET B 1 55 ? 4.867 -19.844 -13.266 1 98.88 55 MET B C 1
ATOM 1718 O O . MET B 1 55 ? 3.812 -19.609 -13.852 1 98.88 55 MET B O 1
ATOM 1722 N N . LYS B 1 56 ? 6.039 -19.25 -13.562 1 98.81 56 LYS B N 1
ATOM 1723 C CA . LYS B 1 56 ? 6.145 -18.422 -14.758 1 98.81 56 LYS B CA 1
ATOM 1724 C C . LYS B 1 56 ? 5.773 -19.188 -16.016 1 98.81 56 LYS B C 1
ATOM 1726 O O . LYS B 1 56 ? 4.973 -18.719 -16.828 1 98.81 56 LYS B O 1
ATOM 1731 N N . ASP B 1 57 ? 6.344 -20.344 -16.172 1 98.75 57 ASP B N 1
ATOM 1732 C CA . ASP B 1 57 ? 6.055 -21.188 -17.328 1 98.75 57 ASP B CA 1
ATOM 1733 C C . ASP B 1 57 ? 4.582 -21.594 -17.359 1 98.75 57 ASP B C 1
ATOM 1735 O O . ASP B 1 57 ? 3.957 -21.609 -18.422 1 98.75 57 ASP B O 1
ATOM 1739 N N . PHE B 1 58 ? 4.086 -21.953 -16.203 1 98.75 58 PHE B N 1
ATOM 1740 C CA . PHE B 1 58 ? 2.68 -22.312 -16.094 1 98.75 58 PHE B CA 1
ATOM 1741 C C . PHE B 1 58 ? 1.793 -21.203 -16.656 1 98.75 58 PHE B C 1
ATOM 1743 O O . PHE B 1 58 ? 0.905 -21.469 -17.469 1 98.75 58 PHE B O 1
ATOM 1750 N N . CYS B 1 59 ? 2.016 -19.938 -16.234 1 98.81 59 CYS B N 1
ATOM 1751 C CA . CYS B 1 59 ? 1.212 -18.812 -16.719 1 98.81 59 CYS B CA 1
ATOM 1752 C C . CYS B 1 59 ? 1.368 -18.641 -18.219 1 98.81 59 CYS B C 1
ATOM 1754 O O . CYS B 1 59 ? 0.414 -18.281 -18.906 1 98.81 59 CYS B O 1
ATOM 1756 N N . GLU B 1 60 ? 2.535 -18.891 -18.75 1 98.5 60 GLU B N 1
ATOM 1757 C CA . GLU B 1 60 ? 2.773 -18.781 -20.188 1 98.5 60 GLU B CA 1
ATOM 1758 C C . GLU B 1 60 ? 1.982 -19.844 -20.953 1 98.5 60 GLU B C 1
ATOM 1760 O O . GLU B 1 60 ? 1.485 -19.578 -22.062 1 98.5 60 GLU B O 1
ATOM 1765 N N . THR B 1 61 ? 1.855 -21.016 -20.391 1 97.94 61 THR B N 1
ATOM 1766 C CA . THR B 1 61 ? 1.1 -22.078 -21.047 1 97.94 61 THR B CA 1
ATOM 1767 C C . THR B 1 61 ? -0.378 -21.719 -21.141 1 97.94 61 THR B C 1
ATOM 1769 O O . THR B 1 61 ? -1.092 -22.219 -22.016 1 97.94 61 THR B O 1
ATOM 1772 N N . LEU B 1 62 ? -0.836 -20.812 -20.297 1 97.81 62 LEU B N 1
ATOM 1773 C CA . LEU B 1 62 ? -2.225 -20.359 -20.312 1 97.81 62 LEU B CA 1
ATOM 1774 C C . LEU B 1 62 ? -2.412 -19.203 -21.281 1 97.81 62 LEU B C 1
ATOM 1776 O O . LEU B 1 62 ? -3.529 -18.703 -21.469 1 97.81 62 LEU B O 1
ATOM 1780 N N . GLY B 1 63 ? -1.3 -18.781 -21.875 1 97.38 63 GLY B N 1
ATOM 1781 C CA . GLY B 1 63 ? -1.387 -17.625 -22.766 1 97.38 63 GLY B CA 1
ATOM 1782 C C . GLY B 1 63 ? -1.177 -16.312 -22.047 1 97.38 63 GLY B C 1
ATOM 1783 O O . GLY B 1 63 ? -1.543 -15.25 -22.578 1 97.38 63 GLY B O 1
ATOM 1784 N N . GLY B 1 64 ? -0.667 -16.375 -20.859 1 98.38 64 GLY B N 1
ATOM 1785 C CA . GLY B 1 64 ? -0.404 -15.172 -20.094 1 98.38 64 GLY B CA 1
ATOM 1786 C C . GLY B 1 64 ? 1 -15.125 -19.516 1 98.38 64 GLY B C 1
ATOM 1787 O O . GLY B 1 64 ? 1.944 -15.617 -20.141 1 98.38 64 GLY B O 1
ATOM 1788 N N . GLN B 1 65 ? 1.123 -14.422 -18.438 1 98.75 65 GLN B N 1
ATOM 1789 C CA . GLN B 1 65 ? 2.354 -14.289 -17.656 1 98.75 65 GLN B CA 1
ATOM 1790 C C . GLN B 1 65 ? 2.055 -14.102 -16.172 1 98.75 65 GLN B C 1
ATOM 1792 O O . GLN B 1 65 ? 0.906 -13.875 -15.797 1 98.75 65 GLN B O 1
ATOM 1797 N N . LEU B 1 66 ? 3.088 -14.219 -15.367 1 98.88 66 LEU B N 1
ATOM 1798 C CA . LEU B 1 66 ? 2.896 -13.859 -13.969 1 98.88 66 LEU B CA 1
ATOM 1799 C C . LEU B 1 66 ? 2.447 -12.406 -13.836 1 98.88 66 LEU B C 1
ATOM 1801 O O . LEU B 1 66 ? 2.871 -11.547 -14.609 1 98.88 66 LEU B O 1
ATOM 1805 N N . LEU B 1 67 ? 1.724 -12.195 -12.883 1 98.81 67 LEU B N 1
ATOM 1806 C CA . LEU B 1 67 ? 1.007 -10.938 -12.656 1 98.81 67 LEU B CA 1
ATOM 180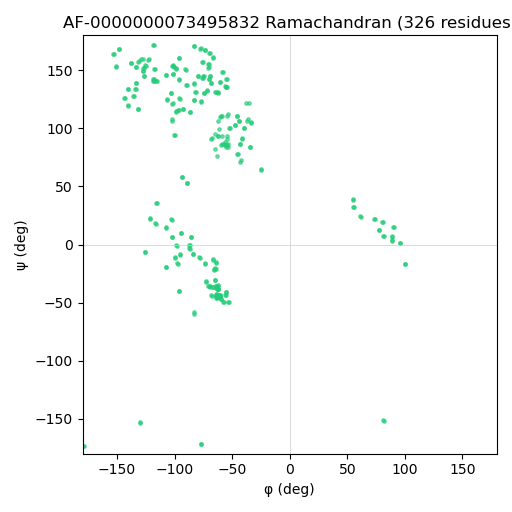7 C C . LEU B 1 67 ? 1.981 -9.781 -12.484 1 98.81 67 LEU B C 1
ATOM 1809 O O . LEU B 1 67 ? 2.973 -9.898 -11.758 1 98.81 67 LEU B O 1
ATOM 1813 N N . ILE B 1 68 ? 1.753 -8.734 -13.18 1 98 68 ILE B N 1
ATOM 1814 C CA . ILE B 1 68 ? 2.422 -7.449 -12.977 1 98 68 ILE B CA 1
ATOM 1815 C C . ILE B 1 68 ? 1.494 -6.496 -12.234 1 98 68 ILE B C 1
ATOM 1817 O O . ILE B 1 68 ? 0.366 -6.25 -12.664 1 98 68 ILE B O 1
ATOM 1821 N N . ILE B 1 69 ? 1.918 -6.043 -11.109 1 95.19 69 ILE B N 1
ATOM 1822 C CA . ILE B 1 69 ? 1.163 -5.062 -10.336 1 95.19 69 ILE B CA 1
ATOM 1823 C C . ILE B 1 69 ? 1.742 -3.668 -10.57 1 95.19 69 ILE B C 1
ATOM 1825 O O . ILE B 1 69 ? 2.648 -3.238 -9.852 1 95.19 69 ILE B O 1
ATOM 1829 N N . ASN B 1 70 ? 1.19 -3.006 -11.469 1 85.81 70 ASN B N 1
ATOM 1830 C CA . ASN B 1 70 ? 1.831 -1.784 -11.945 1 85.81 70 ASN B CA 1
ATOM 1831 C C . ASN B 1 70 ? 1.254 -0.547 -11.258 1 85.81 70 ASN B C 1
ATOM 1833 O O . ASN B 1 70 ? 1.814 0.545 -11.367 1 85.81 70 ASN B O 1
ATOM 1837 N N . THR B 1 71 ? 0.081 -0.75 -10.648 1 86.25 71 THR B N 1
ATOM 1838 C CA . THR B 1 71 ? -0.489 0.383 -9.93 1 86.25 71 THR B CA 1
ATOM 1839 C C . THR B 1 71 ? -0.975 -0.044 -8.547 1 86.25 71 THR B C 1
ATOM 1841 O O . THR B 1 71 ? -1.355 -1.199 -8.352 1 86.25 71 THR B O 1
ATOM 1844 N N . GLU B 1 72 ? -0.967 0.862 -7.695 1 83.38 72 GLU B N 1
ATOM 1845 C CA . GLU B 1 72 ? -1.454 0.619 -6.34 1 83.38 72 GLU B CA 1
ATOM 1846 C C . GLU B 1 72 ? -2.941 0.281 -6.34 1 83.38 72 GLU B C 1
ATOM 1848 O O . GLU B 1 72 ? -3.398 -0.532 -5.535 1 83.38 72 GLU B O 1
ATOM 1853 N N . ASP B 1 73 ? -3.627 0.932 -7.23 1 85.38 73 ASP B N 1
ATOM 1854 C CA . ASP B 1 73 ? -5.051 0.629 -7.352 1 85.38 73 ASP B CA 1
ATOM 1855 C C . ASP B 1 73 ? -5.27 -0.833 -7.734 1 85.38 73 ASP B C 1
ATOM 1857 O O . ASP B 1 73 ? -6.105 -1.518 -7.141 1 85.38 73 ASP B O 1
ATOM 1861 N N . PHE B 1 74 ? -4.527 -1.229 -8.641 1 92.5 74 PHE B N 1
ATOM 1862 C CA . PHE B 1 74 ? -4.648 -2.619 -9.07 1 92.5 74 PHE B CA 1
ATOM 1863 C C . PHE B 1 74 ? -4.277 -3.566 -7.934 1 92.5 74 PHE B C 1
ATOM 1865 O O . PHE B 1 74 ? -4.941 -4.586 -7.727 1 92.5 74 PHE B O 1
ATOM 1872 N N . HIS B 1 75 ? -3.248 -3.215 -7.141 1 95 75 HIS B N 1
ATOM 1873 C CA . HIS B 1 75 ? -2.879 -3.996 -5.965 1 95 75 HIS B CA 1
ATOM 1874 C C . HIS B 1 75 ? -4.066 -4.164 -5.02 1 95 75 HIS B C 1
ATOM 1876 O O . HIS B 1 75 ? -4.34 -5.273 -4.555 1 95 75 HIS B O 1
ATOM 1882 N N . TYR B 1 76 ? -4.773 -3.104 -4.824 1 93 76 TYR B N 1
ATOM 1883 C CA . TYR B 1 76 ? -5.953 -3.131 -3.967 1 93 76 TYR B CA 1
ATOM 1884 C C . TYR B 1 76 ? -6.98 -4.129 -4.484 1 93 76 TYR B C 1
ATOM 1886 O O . TYR B 1 76 ? -7.473 -4.973 -3.73 1 93 76 TYR B O 1
ATOM 1894 N N . TYR B 1 77 ? -7.254 -4.109 -5.723 1 94.75 77 TYR B N 1
ATOM 1895 C CA . TYR B 1 77 ? -8.305 -4.949 -6.289 1 94.75 77 TYR B CA 1
ATOM 1896 C C . TYR B 1 77 ? -7.887 -6.414 -6.285 1 94.75 77 TYR B C 1
ATOM 1898 O O . TYR B 1 77 ? -8.727 -7.305 -6.105 1 94.75 77 TYR B O 1
ATOM 1906 N N . VAL B 1 78 ? -6.641 -6.648 -6.512 1 97.56 78 VAL B N 1
ATOM 1907 C CA . VAL B 1 78 ? -6.145 -8.016 -6.469 1 97.56 78 VAL B CA 1
ATOM 1908 C C . VAL B 1 78 ? -6.312 -8.586 -5.059 1 97.56 78 VAL B C 1
ATOM 1910 O O . VAL B 1 78 ? -6.824 -9.695 -4.887 1 97.56 78 VAL B O 1
ATOM 1913 N N . VAL B 1 79 ? -5.93 -7.789 -4.086 1 97.44 79 VAL B N 1
ATOM 1914 C CA . VAL B 1 79 ? -6.004 -8.25 -2.701 1 97.44 79 VAL B CA 1
ATOM 1915 C C . VAL B 1 79 ? -7.461 -8.508 -2.318 1 97.44 79 VAL B C 1
ATOM 1917 O O . VAL B 1 79 ? -7.781 -9.539 -1.727 1 97.44 79 VAL B O 1
ATOM 1920 N N . LYS B 1 80 ? -8.328 -7.582 -2.707 1 96.62 80 LYS B N 1
ATOM 1921 C CA . LYS B 1 80 ? -9.742 -7.77 -2.412 1 96.62 80 LYS B CA 1
ATOM 1922 C C . LYS B 1 80 ? -10.289 -9.016 -3.104 1 96.62 80 LYS B C 1
ATOM 1924 O O . LYS B 1 80 ? -11.086 -9.758 -2.525 1 96.62 80 LYS B O 1
ATOM 1929 N N . TYR B 1 81 ? -9.836 -9.266 -4.32 1 97.94 81 TYR B N 1
ATOM 1930 C CA . TYR B 1 81 ? -10.266 -10.445 -5.059 1 97.94 81 TYR B CA 1
ATOM 1931 C C . TYR B 1 81 ? -9.844 -11.719 -4.336 1 97.94 81 TYR B C 1
ATOM 1933 O O . TYR B 1 81 ? -10.633 -12.656 -4.207 1 97.94 81 TYR B O 1
ATOM 1941 N N . LEU B 1 82 ? -8.609 -11.789 -3.867 1 98.19 82 LEU B N 1
ATOM 1942 C CA . LEU B 1 82 ? -8.125 -12.953 -3.135 1 98.19 82 LEU B CA 1
ATOM 1943 C C . LEU B 1 82 ? -8.945 -13.188 -1.875 1 98.19 82 LEU B C 1
ATOM 1945 O O . LEU B 1 82 ? -9.344 -14.32 -1.592 1 98.19 82 LEU B O 1
ATOM 1949 N N . GLU B 1 83 ? -9.227 -12.117 -1.185 1 96.06 83 GLU B N 1
ATOM 1950 C CA . GLU B 1 83 ? -9.914 -12.188 0.102 1 96.06 83 GLU B CA 1
ATOM 1951 C C . GLU B 1 83 ? -11.359 -12.625 -0.07 1 96.06 83 GLU B C 1
ATOM 1953 O O . GLU B 1 83 ? -11.883 -13.398 0.739 1 96.06 83 GLU B O 1
ATOM 1958 N N . TYR B 1 84 ? -11.953 -12.188 -1.142 1 96.81 84 TYR B N 1
ATOM 1959 C CA . TYR B 1 84 ? -13.398 -12.359 -1.27 1 96.81 84 TYR B CA 1
ATOM 1960 C C . TYR B 1 84 ? -13.734 -13.617 -2.062 1 96.81 84 TYR B C 1
ATOM 1962 O O . TYR B 1 84 ? -14.883 -14.062 -2.086 1 96.81 84 TYR B O 1
ATOM 1970 N N . ASN B 1 85 ? -12.75 -14.273 -2.666 1 97.38 85 ASN B N 1
ATOM 1971 C CA . ASN B 1 85 ? -13.07 -15.391 -3.547 1 97.38 85 ASN B CA 1
ATOM 1972 C C . ASN B 1 85 ? -12.398 -16.688 -3.08 1 97.38 85 ASN B C 1
ATOM 1974 O O . ASN B 1 85 ? -12.133 -17.578 -3.885 1 97.38 85 ASN B O 1
ATOM 1978 N N . GLY B 1 86 ? -12.062 -16.703 -1.799 1 96.38 86 GLY B N 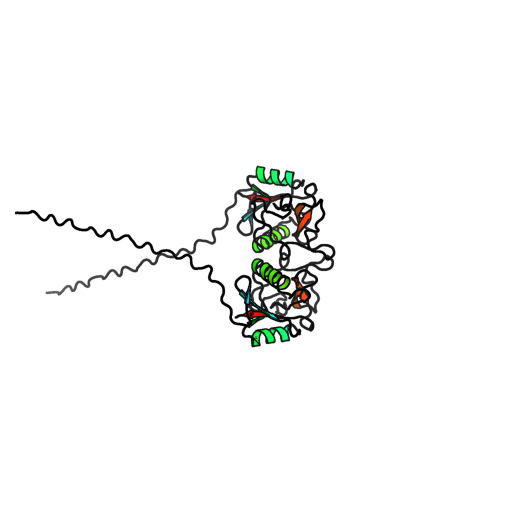1
ATOM 1979 C CA . GLY B 1 86 ? -11.625 -17.953 -1.189 1 96.38 86 GLY B CA 1
ATOM 1980 C C . GLY B 1 86 ? -10.172 -18.266 -1.468 1 96.38 86 GLY B C 1
ATOM 1981 O O . GLY B 1 86 ? -9.758 -19.422 -1.372 1 96.38 86 GLY B O 1
ATOM 1982 N N . TYR B 1 87 ? -9.391 -17.281 -1.853 1 97.69 87 TYR B N 1
ATOM 1983 C CA . TYR B 1 87 ? -7.988 -17.516 -2.191 1 97.69 87 TYR B CA 1
ATOM 1984 C C . TYR B 1 87 ? -7.07 -17.078 -1.057 1 97.69 87 TYR B C 1
ATOM 1986 O O . TYR B 1 87 ? -5.844 -17.141 -1.183 1 97.69 87 TYR B O 1
ATOM 1994 N N . ALA B 1 88 ? -7.703 -16.703 0.031 1 95.81 88 ALA B N 1
ATOM 1995 C CA . ALA B 1 88 ? -6.902 -16.266 1.177 1 95.81 88 ALA B CA 1
ATOM 1996 C C . ALA B 1 88 ? -6.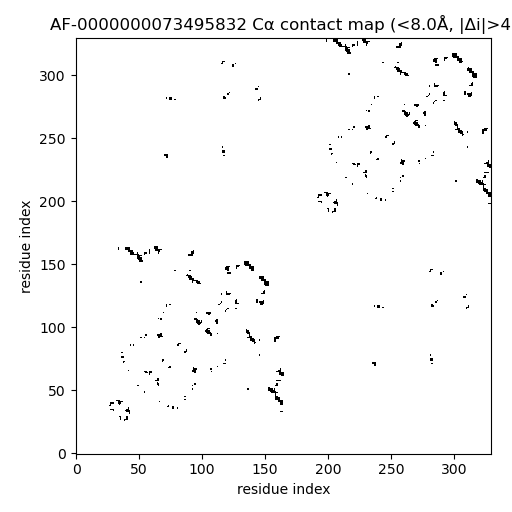168 -17.453 1.808 1 95.81 88 ALA B C 1
ATOM 1998 O O . ALA B 1 88 ? -6.504 -18.609 1.552 1 95.81 88 ALA B O 1
ATOM 1999 N N . GLY B 1 89 ? -5.082 -17.203 2.482 1 96.31 89 GLY B N 1
ATOM 2000 C CA . GLY B 1 89 ? -4.383 -18.234 3.24 1 96.31 89 GLY B CA 1
ATOM 2001 C C . GLY B 1 89 ? -3.242 -18.859 2.469 1 96.31 89 GLY B C 1
ATOM 2002 O O . GLY B 1 89 ? -2.602 -19.797 2.955 1 96.31 89 GLY B O 1
ATOM 2003 N N . ARG B 1 90 ? -3.029 -18.375 1.259 1 97.56 90 ARG B N 1
ATOM 2004 C CA . ARG B 1 90 ? -1.933 -18.844 0.413 1 97.56 90 ARG B CA 1
ATOM 2005 C C . ARG B 1 90 ? -1.073 -17.672 -0.053 1 97.56 90 ARG B C 1
ATOM 2007 O O . ARG B 1 90 ? -1.535 -16.531 -0.085 1 97.56 90 ARG B O 1
ATOM 2014 N N . ARG B 1 91 ? 0.169 -18.016 -0.339 1 98.5 91 ARG B N 1
ATOM 2015 C CA . ARG B 1 91 ? 1.034 -17 -0.927 1 98.5 91 ARG B CA 1
ATOM 2016 C C . ARG B 1 91 ? 1.164 -17.188 -2.434 1 98.5 91 ARG B C 1
ATOM 2018 O O . ARG B 1 91 ? 1.032 -18.312 -2.934 1 98.5 91 ARG B O 1
ATOM 2025 N N . TYR B 1 92 ? 1.441 -16.062 -3.176 1 98.94 92 TYR B N 1
ATOM 2026 C CA . TYR B 1 92 ? 1.355 -16.109 -4.633 1 98.94 92 TYR B CA 1
ATOM 2027 C C . TYR B 1 92 ? 2.57 -15.438 -5.266 1 98.94 92 TYR B C 1
ATOM 2029 O O . TYR B 1 92 ? 2.975 -14.344 -4.852 1 98.94 92 TYR B O 1
ATOM 2037 N N . TRP B 1 93 ? 3.113 -16.094 -6.23 1 98.94 93 TRP B N 1
ATOM 2038 C CA . TRP B 1 93 ? 4.141 -15.477 -7.062 1 98.94 93 TRP B CA 1
ATOM 2039 C C . TRP B 1 93 ? 3.549 -14.359 -7.914 1 98.94 93 TRP B C 1
ATOM 2041 O O . TRP B 1 93 ? 2.453 -14.5 -8.461 1 98.94 93 TRP B O 1
ATOM 2051 N N . VAL B 1 94 ? 4.242 -13.297 -8.039 1 98.88 94 VAL B N 1
ATOM 2052 C CA . VAL B 1 94 ? 3.994 -12.273 -9.047 1 98.88 94 VAL B CA 1
ATOM 2053 C C . VAL B 1 94 ? 5.211 -12.141 -9.961 1 98.88 94 VAL B C 1
ATOM 2055 O O . VAL B 1 94 ? 6.242 -12.773 -9.719 1 98.88 94 VAL B O 1
ATOM 2058 N N . GLY B 1 95 ? 5.074 -11.367 -11.023 1 98.75 95 GLY B N 1
ATOM 2059 C CA . GLY B 1 95 ? 6.07 -11.359 -12.078 1 98.75 95 GLY B CA 1
ATOM 2060 C C . GLY B 1 95 ? 7.176 -10.344 -11.852 1 98.75 95 GLY B C 1
ATOM 2061 O O . GLY B 1 95 ? 7.492 -9.555 -12.742 1 98.75 95 GLY B O 1
ATOM 2062 N N . ALA B 1 96 ? 7.809 -10.406 -10.664 1 98.31 96 ALA B N 1
ATOM 2063 C CA . ALA B 1 96 ? 8.914 -9.5 -10.359 1 98.31 96 ALA B CA 1
ATOM 2064 C C . ALA B 1 96 ? 10.094 -10.258 -9.75 1 98.31 96 ALA B C 1
ATOM 2066 O O . ALA B 1 96 ? 9.898 -11.172 -8.945 1 98.31 96 ALA B O 1
ATOM 2067 N N . ASN B 1 97 ? 11.289 -9.883 -10.188 1 98.06 97 ASN B N 1
ATOM 2068 C CA . ASN B 1 97 ? 12.516 -10.398 -9.586 1 98.06 97 ASN B CA 1
ATOM 2069 C C . ASN B 1 97 ? 13.672 -9.422 -9.734 1 98.06 97 ASN B C 1
ATOM 2071 O O . ASN B 1 97 ? 13.539 -8.391 -10.398 1 98.06 97 ASN B O 1
ATOM 2075 N N . ASN B 1 98 ? 14.695 -9.609 -9 1 97.12 98 ASN B N 1
ATOM 2076 C CA . ASN B 1 98 ? 15.867 -8.75 -9.078 1 97.12 98 ASN B CA 1
ATOM 2077 C C . ASN B 1 98 ? 17.094 -9.516 -9.562 1 97.12 98 ASN B C 1
ATOM 2079 O O . ASN B 1 9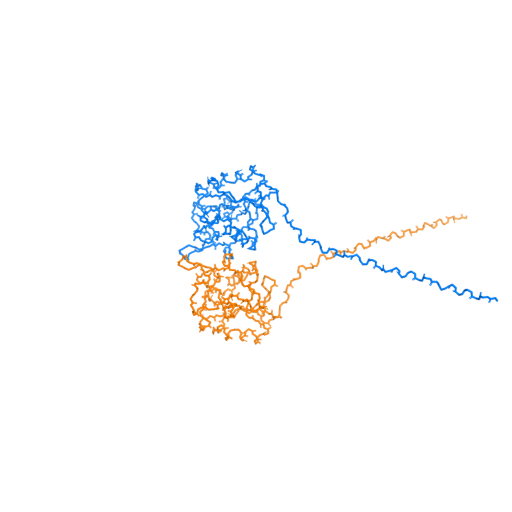8 ? 18.219 -9.266 -9.094 1 97.12 98 ASN B O 1
ATOM 2083 N N . GLU B 1 99 ? 16.859 -10.43 -10.461 1 93.94 99 GLU B N 1
ATOM 2084 C CA . GLU B 1 99 ? 17.938 -11.25 -10.977 1 93.94 99 GLU B CA 1
ATOM 2085 C C . GLU B 1 99 ? 18.656 -10.57 -12.141 1 93.94 99 GLU B C 1
ATOM 2087 O O . GLU B 1 99 ? 19.578 -11.125 -12.727 1 93.94 99 GLU B O 1
ATOM 2092 N N . HIS B 1 100 ? 18.297 -9.398 -12.367 1 90.69 100 HIS B N 1
ATOM 2093 C CA . HIS B 1 100 ? 18.938 -8.648 -13.445 1 90.69 100 HIS B CA 1
ATOM 2094 C C . HIS B 1 100 ? 20.312 -8.133 -13.008 1 90.69 100 HIS B C 1
ATOM 2096 O O . HIS B 1 100 ? 20.625 -8.125 -11.82 1 90.69 100 HIS B O 1
ATOM 2102 N N . ALA B 1 101 ? 21.078 -7.652 -13.93 1 89.19 101 ALA B N 1
ATOM 2103 C CA . ALA B 1 101 ? 22.453 -7.234 -13.695 1 89.19 101 ALA B CA 1
ATOM 2104 C C . ALA B 1 101 ? 22.516 -6.047 -12.742 1 89.19 101 ALA B C 1
ATOM 2106 O O . ALA B 1 101 ? 23.469 -5.914 -11.969 1 89.19 101 ALA B O 1
ATOM 2107 N N . ASP B 1 102 ? 21.531 -5.223 -12.75 1 90.5 102 ASP B N 1
ATOM 2108 C CA . ASP B 1 102 ? 21.578 -4.012 -11.938 1 90.5 102 ASP B CA 1
ATOM 2109 C C . ASP B 1 102 ? 21.125 -4.297 -10.5 1 90.5 102 ASP B C 1
ATOM 2111 O O . ASP B 1 102 ? 21.172 -3.41 -9.648 1 90.5 102 ASP B O 1
ATOM 2115 N N . GLY B 1 103 ? 20.641 -5.445 -10.258 1 90.62 103 GLY B N 1
ATOM 2116 C CA . GLY B 1 103 ? 20.266 -5.863 -8.914 1 90.62 103 GLY B CA 1
ATOM 2117 C C . GLY B 1 103 ? 18.953 -5.273 -8.453 1 90.62 103 GLY B C 1
ATOM 2118 O O . GLY B 1 103 ? 18.594 -5.379 -7.277 1 90.62 103 GLY B O 1
ATOM 2119 N N . GLN B 1 104 ? 18.219 -4.688 -9.414 1 94.69 104 GLN B N 1
ATOM 2120 C CA . GLN B 1 104 ? 16.953 -4.039 -9.07 1 94.69 104 GLN B CA 1
ATOM 2121 C C . GLN B 1 104 ? 15.773 -4.922 -9.438 1 94.69 104 GLN B C 1
ATOM 2123 O O . GLN B 1 104 ? 15.883 -5.797 -10.297 1 94.69 104 GLN B O 1
ATOM 2128 N N . TYR B 1 105 ? 14.734 -4.73 -8.758 1 96.88 105 TYR B N 1
ATOM 2129 C CA . TYR B 1 105 ? 13.516 -5.465 -9.109 1 96.88 105 TYR B CA 1
ATOM 2130 C C . TYR B 1 105 ? 12.875 -4.898 -10.367 1 96.88 105 TYR B C 1
ATOM 2132 O O . TYR B 1 105 ? 12.672 -3.688 -10.477 1 96.88 105 TYR B O 1
ATOM 2140 N N . HIS B 1 106 ? 12.602 -5.824 -11.227 1 97.62 106 HIS B N 1
ATOM 2141 C CA . HIS B 1 106 ? 11.867 -5.5 -12.445 1 97.62 106 HIS B CA 1
ATOM 2142 C C . HIS B 1 106 ? 10.648 -6.398 -12.602 1 97.62 106 HIS B C 1
ATOM 2144 O O . HIS B 1 106 ? 10.688 -7.578 -12.25 1 97.62 106 HIS B O 1
ATOM 2150 N N . TRP B 1 107 ? 9.641 -5.762 -13.156 1 97.75 107 TRP B N 1
ATOM 2151 C CA . TRP B 1 107 ? 8.531 -6.57 -13.641 1 97.75 107 TRP B CA 1
ATOM 2152 C C . TRP B 1 107 ? 8.906 -7.309 -14.922 1 97.75 107 TRP B C 1
ATOM 2154 O O . TRP B 1 107 ? 9.906 -6.977 -15.562 1 97.75 107 TRP B O 1
ATOM 2164 N N . LEU B 1 108 ? 8.094 -8.25 -15.297 1 97.81 108 LEU B N 1
ATOM 2165 C CA . LEU B 1 108 ? 8.375 -9.078 -16.453 1 97.81 108 LEU B CA 1
ATOM 2166 C C . LEU B 1 108 ? 8.383 -8.242 -17.734 1 97.81 108 LEU B C 1
ATOM 2168 O O . LEU B 1 108 ? 8.969 -8.641 -18.734 1 97.81 108 LEU B O 1
ATOM 2172 N N . ASP B 1 109 ? 7.75 -7.074 -17.703 1 95.62 109 ASP B N 1
ATOM 2173 C CA . ASP B 1 109 ? 7.723 -6.234 -18.891 1 95.62 109 ASP B CA 1
ATOM 2174 C C . ASP B 1 109 ? 8.953 -5.328 -18.953 1 95.62 109 ASP B C 1
ATOM 2176 O O . ASP B 1 109 ? 9.062 -4.488 -19.844 1 95.62 109 ASP B O 1
ATOM 2180 N N . GLY B 1 110 ? 9.773 -5.461 -17.969 1 95.75 110 GLY B N 1
ATOM 2181 C CA . GLY B 1 110 ? 11.023 -4.727 -17.984 1 95.75 110 GLY B CA 1
ATOM 2182 C C . GLY B 1 110 ? 10.992 -3.475 -17.125 1 95.75 110 GLY B C 1
ATOM 2183 O O . GLY B 1 110 ? 12.039 -2.916 -16.781 1 95.75 110 GLY B O 1
ATOM 2184 N N . SER B 1 111 ? 9.812 -3.01 -16.766 1 95.56 111 SER B N 1
ATOM 2185 C CA . SER B 1 111 ? 9.719 -1.806 -15.953 1 95.56 111 SER B CA 1
ATOM 2186 C C . SER B 1 111 ? 10.195 -2.068 -14.531 1 95.56 111 SER B C 1
ATOM 2188 O O . SER B 1 111 ? 10.109 -3.195 -14.039 1 95.56 111 SER B O 1
ATOM 2190 N N . LYS B 1 112 ? 10.688 -1.055 -13.883 1 94.62 112 LYS B N 1
ATOM 2191 C CA . LYS B 1 112 ? 11.172 -1.171 -12.516 1 94.62 112 LYS B CA 1
ATOM 2192 C C . LYS B 1 112 ? 10.008 -1.271 -11.523 1 94.62 112 LYS B C 1
ATOM 2194 O O . LYS B 1 112 ? 8.969 -0.638 -11.719 1 94.62 112 LYS B O 1
ATOM 2199 N N . VAL B 1 113 ? 10.234 -2.02 -10.531 1 95.38 113 VAL B N 1
ATOM 2200 C CA . VAL B 1 113 ? 9.242 -2.111 -9.453 1 95.38 113 VAL B CA 1
ATOM 2201 C C . VAL B 1 113 ? 9.406 -0.932 -8.5 1 95.38 113 VAL B C 1
ATOM 2203 O O . VAL B 1 113 ? 10.523 -0.625 -8.07 1 95.38 113 VAL B O 1
ATOM 2206 N N . LYS B 1 114 ? 8.281 -0.284 -8.211 1 92.62 114 LYS B N 1
ATOM 2207 C CA . LYS B 1 114 ? 8.32 0.748 -7.18 1 92.62 114 LYS B CA 1
ATOM 2208 C C . LYS B 1 114 ? 8.656 0.151 -5.816 1 92.62 114 LYS B C 1
ATOM 2210 O O . LYS B 1 114 ? 8.039 -0.829 -5.395 1 92.62 114 LYS B O 1
ATOM 2215 N N . MET B 1 115 ? 9.617 0.814 -5.176 1 93.69 115 MET B N 1
ATOM 2216 C CA . MET B 1 115 ? 10.109 0.26 -3.918 1 93.69 115 MET B CA 1
ATOM 2217 C C . MET B 1 115 ? 9.453 0.948 -2.725 1 93.69 115 MET B C 1
ATOM 2219 O O . MET B 1 115 ? 9.016 2.096 -2.828 1 93.69 115 MET B O 1
ATOM 2223 N N . GLY B 1 116 ? 9.359 0.185 -1.633 1 94 116 GLY B N 1
ATOM 2224 C CA . GLY B 1 116 ? 8.859 0.747 -0.387 1 94 116 GLY B CA 1
ATOM 2225 C C . GLY B 1 116 ? 7.344 0.814 -0.326 1 94 116 GLY B C 1
ATOM 2226 O O . GLY B 1 116 ? 6.656 -0.054 -0.867 1 94 116 GLY B O 1
ATOM 2227 N N . THR B 1 117 ? 6.809 1.772 0.407 1 94.44 117 THR B N 1
ATOM 2228 C CA . THR B 1 117 ? 5.379 2.02 0.554 1 94.44 117 THR B CA 1
ATOM 2229 C C . THR B 1 117 ? 4.801 2.615 -0.726 1 94.44 117 THR B C 1
ATOM 2231 O O . THR B 1 117 ? 5.395 3.516 -1.322 1 94.44 117 THR B O 1
ATOM 2234 N N . PRO B 1 118 ? 3.736 2.109 -1.171 1 92.56 118 PRO B N 1
ATOM 2235 C CA . PRO B 1 118 ? 2.789 1.299 -0.403 1 92.56 118 PRO B CA 1
ATOM 2236 C C . PRO B 1 118 ? 2.838 -0.181 -0.778 1 92.56 118 PRO B C 1
ATOM 2238 O O . PRO B 1 118 ? 1.957 -0.951 -0.385 1 92.56 118 PRO B O 1
ATOM 2241 N N . PHE B 1 119 ? 3.836 -0.695 -1.484 1 94 119 PHE B N 1
ATOM 2242 C CA . PHE B 1 119 ? 3.754 -2.016 -2.094 1 94 119 PHE B CA 1
ATOM 2243 C C . PHE B 1 119 ? 4.398 -3.066 -1.198 1 94 119 PHE B C 1
ATOM 2245 O O . PHE B 1 119 ? 3.863 -4.168 -1.037 1 94 119 PHE B O 1
ATOM 2252 N N . TRP B 1 120 ? 5.5 -2.689 -0.618 1 96.31 120 TRP B N 1
ATOM 2253 C CA . TRP B 1 120 ? 6.328 -3.68 0.062 1 96.31 120 TRP B CA 1
ATOM 2254 C C . TRP B 1 120 ? 6.008 -3.727 1.553 1 96.31 120 TRP B C 1
ATOM 2256 O O . TRP B 1 120 ? 6.02 -2.695 2.229 1 96.31 120 TRP B O 1
ATOM 2266 N N . GLY B 1 121 ? 5.699 -4.883 2.016 1 96.31 121 GLY B N 1
ATOM 2267 C CA . GLY B 1 121 ? 5.293 -5.078 3.398 1 96.31 121 GLY B CA 1
ATOM 2268 C C . GLY B 1 121 ? 6.457 -5.059 4.371 1 96.31 121 GLY B C 1
ATOM 2269 O O . GLY B 1 121 ? 7.559 -4.633 4.02 1 96.31 121 GLY B O 1
ATOM 2270 N N . THR B 1 122 ? 6.129 -5.398 5.562 1 94.31 122 THR B N 1
ATOM 2271 C CA . THR B 1 122 ? 7.121 -5.383 6.633 1 94.31 122 THR B CA 1
ATOM 2272 C C . THR B 1 122 ? 7.156 -6.723 7.359 1 94.31 122 THR B C 1
ATOM 2274 O O . THR B 1 122 ? 6.148 -7.434 7.406 1 94.31 122 THR B O 1
ATOM 2277 N N . ILE B 1 123 ? 8.266 -7.047 7.84 1 88.81 123 ILE B N 1
ATOM 2278 C CA . ILE B 1 123 ? 8.422 -8.219 8.688 1 88.81 123 ILE B CA 1
ATOM 2279 C C . ILE B 1 123 ? 9.445 -7.934 9.781 1 88.81 123 ILE B C 1
ATOM 2281 O O . ILE B 1 123 ? 10.539 -7.449 9.508 1 88.81 123 ILE B O 1
ATOM 2285 N N . ASN B 1 124 ? 9.016 -8.164 11.039 1 87.19 124 ASN B N 1
ATOM 2286 C CA . ASN B 1 124 ? 9.875 -7.945 12.188 1 87.19 124 ASN B CA 1
ATOM 2287 C C . ASN B 1 124 ? 10.438 -6.523 12.211 1 87.19 124 ASN B C 1
ATOM 2289 O O . ASN B 1 124 ? 11.641 -6.332 12.414 1 87.19 124 ASN B O 1
ATOM 2293 N N . GLY B 1 125 ? 9.656 -5.594 11.852 1 86.38 125 GLY B N 1
ATOM 2294 C CA . GLY B 1 125 ? 10.016 -4.188 11.961 1 86.38 125 GLY B CA 1
ATOM 2295 C C . GLY B 1 125 ? 10.898 -3.707 10.828 1 86.38 125 GLY B C 1
ATOM 2296 O O . GLY B 1 125 ? 11.422 -2.592 10.867 1 86.38 125 GLY B O 1
ATOM 2297 N N . LYS B 1 126 ? 11.102 -4.504 9.852 1 92.12 126 LYS B N 1
ATOM 2298 C CA . LYS B 1 126 ? 11.891 -4.137 8.68 1 92.12 126 LYS B CA 1
ATOM 2299 C C . LYS B 1 126 ? 11.039 -4.184 7.41 1 92.12 126 LYS B C 1
ATOM 2301 O O . LYS B 1 126 ? 10.195 -5.07 7.258 1 92.12 126 LYS B O 1
ATOM 2306 N N . GLN B 1 127 ? 11.266 -3.258 6.574 1 94.88 127 GLN B N 1
ATOM 2307 C CA . GLN B 1 127 ? 10.516 -3.229 5.324 1 94.88 127 GLN B CA 1
ATOM 2308 C C . GLN B 1 127 ? 11.141 -4.152 4.285 1 94.88 127 GLN B C 1
ATOM 2310 O O . GLN B 1 127 ? 12.367 -4.219 4.164 1 94.88 127 GLN B O 1
ATOM 2315 N N . GLU B 1 128 ? 10.32 -4.891 3.561 1 95.69 128 GLU B N 1
ATOM 2316 C CA . GLU B 1 128 ? 10.734 -5.758 2.463 1 95.69 128 GLU B CA 1
ATOM 2317 C C . GLU B 1 128 ? 11.078 -4.945 1.216 1 95.69 128 GLU B C 1
ATOM 2319 O O . GLU B 1 128 ? 10.594 -3.82 1.05 1 95.69 128 GLU B O 1
ATOM 2324 N N . PRO B 1 129 ? 11.898 -5.5 0.288 1 95.31 129 PRO B N 1
ATOM 2325 C CA . PRO B 1 129 ? 12.609 -6.777 0.372 1 95.31 129 PRO B CA 1
ATOM 2326 C C . PRO B 1 129 ? 13.75 -6.754 1.389 1 95.31 129 PRO B C 1
ATOM 2328 O O . PRO B 1 129 ? 14.383 -5.715 1.582 1 95.31 129 PRO B O 1
ATOM 2331 N N . GLY B 1 130 ? 14.039 -7.789 2.145 1 87.44 130 GLY B N 1
ATOM 2332 C CA . GLY B 1 130 ? 15 -7.898 3.23 1 87.44 130 GLY B CA 1
ATOM 2333 C C . GLY B 1 130 ? 16.438 -7.93 2.75 1 87.44 130 GLY B C 1
ATOM 2334 O O . GLY B 1 130 ? 17.375 -7.828 3.555 1 87.44 130 GLY B O 1
ATOM 2335 N N . GLY B 1 131 ? 16.688 -8.18 1.533 1 78.38 131 GLY B N 1
ATOM 2336 C CA . GLY B 1 131 ? 18.031 -8.117 1.003 1 78.38 131 GLY B CA 1
ATOM 2337 C C . GLY B 1 131 ? 18.781 -9.43 1.138 1 78.38 131 GLY B C 1
ATOM 2338 O O . GLY B 1 131 ? 20.016 -9.461 0.992 1 78.38 131 GLY B O 1
ATOM 2339 N N . SER B 1 132 ? 18.094 -10.445 1.554 1 84.81 132 SER B N 1
ATOM 2340 C CA . SER B 1 132 ? 18.781 -11.734 1.585 1 84.81 132 SER B CA 1
ATOM 2341 C C . SER B 1 132 ? 19.344 -12.102 0.213 1 84.81 132 SER B C 1
ATOM 2343 O O . SER B 1 132 ? 18.656 -11.938 -0.802 1 84.81 132 SER B O 1
ATOM 2345 N N . PRO B 1 133 ? 20.547 -12.586 0.212 1 85.62 133 PRO B N 1
ATOM 2346 C CA . PRO B 1 133 ? 21.172 -12.906 -1.071 1 85.62 133 PRO B CA 1
ATOM 2347 C C . PRO B 1 133 ? 20.453 -14.016 -1.826 1 85.62 133 PRO B C 1
ATOM 2349 O O . PRO B 1 133 ? 20.656 -14.188 -3.031 1 85.62 133 PRO B O 1
ATOM 2352 N N . SER B 1 134 ? 19.641 -14.711 -1.146 1 90.31 134 SER B N 1
ATOM 2353 C CA . SER B 1 134 ? 18.969 -15.844 -1.784 1 90.31 134 SER B CA 1
ATOM 2354 C C . SER B 1 134 ? 17.547 -15.477 -2.215 1 90.31 134 SER B C 1
ATOM 2356 O O . SER B 1 134 ? 16.922 -16.219 -2.967 1 90.31 134 SER B O 1
ATOM 2358 N N . ASP B 1 135 ? 17.062 -14.367 -1.8 1 94.75 135 ASP B N 1
ATOM 2359 C CA . ASP B 1 135 ? 15.68 -13.984 -2.08 1 94.75 135 ASP B CA 1
ATOM 2360 C C . ASP B 1 135 ? 15.609 -12.969 -3.213 1 94.75 135 ASP B C 1
ATOM 2362 O O . ASP B 1 135 ? 15.945 -11.797 -3.025 1 94.75 135 ASP B O 1
ATOM 2366 N N . HIS B 1 136 ? 15.148 -13.43 -4.41 1 97.19 136 HIS B N 1
ATOM 2367 C CA . HIS B 1 136 ? 15.234 -12.578 -5.586 1 97.19 136 HIS B CA 1
ATOM 2368 C C . HIS B 1 136 ? 13.875 -12.414 -6.25 1 97.19 136 HIS B C 1
ATOM 2370 O O . HIS B 1 136 ? 13.727 -11.648 -7.207 1 97.19 136 HIS B O 1
ATOM 2376 N N . CYS B 1 137 ? 12.891 -13.148 -5.766 1 98.56 137 CYS B N 1
ATOM 2377 C CA . CYS B 1 137 ? 11.586 -13.133 -6.418 1 98.56 137 CYS B CA 1
ATOM 2378 C C . CYS B 1 137 ? 10.516 -12.586 -5.484 1 98.56 137 CYS B C 1
ATOM 2380 O O . CYS B 1 137 ? 10.633 -12.703 -4.262 1 98.56 137 CYS B O 1
ATOM 2382 N N . ALA B 1 138 ? 9.516 -11.984 -6.051 1 98.38 138 ALA B N 1
ATOM 2383 C CA . ALA B 1 138 ? 8.5 -11.305 -5.25 1 98.38 138 ALA B CA 1
ATOM 2384 C C . ALA B 1 138 ? 7.242 -12.164 -5.121 1 98.38 138 ALA B C 1
ATOM 2386 O O . ALA B 1 138 ? 6.852 -12.852 -6.066 1 98.38 138 ALA B O 1
ATOM 2387 N N . ILE B 1 139 ? 6.59 -12.039 -3.961 1 98.62 139 ILE B N 1
ATOM 2388 C CA . ILE B 1 139 ? 5.328 -12.719 -3.686 1 98.62 139 ILE B CA 1
ATOM 2389 C C . ILE B 1 139 ? 4.324 -11.719 -3.117 1 98.62 139 ILE B C 1
ATOM 2391 O O . ILE B 1 139 ? 4.707 -10.648 -2.633 1 98.62 139 ILE B O 1
ATOM 2395 N N . LEU B 1 140 ? 3.088 -12.062 -3.262 1 98.56 140 LEU B N 1
ATOM 2396 C CA . LEU B 1 140 ? 2.068 -11.586 -2.332 1 98.56 140 LEU B CA 1
ATOM 2397 C C . LEU B 1 140 ? 1.972 -12.508 -1.119 1 98.56 140 LEU B C 1
ATOM 2399 O O . LEU B 1 140 ? 1.567 -13.664 -1.242 1 98.56 140 LEU B O 1
ATOM 2403 N N . PHE B 1 141 ? 2.332 -11.992 0.036 1 98.12 141 PHE B N 1
ATOM 2404 C CA . PHE B 1 141 ? 2.582 -12.797 1.227 1 98.12 141 PHE B CA 1
ATOM 2405 C C . PHE B 1 141 ? 1.348 -12.836 2.119 1 98.12 141 PHE B C 1
ATOM 2407 O O . PHE B 1 141 ? 0.926 -11.812 2.654 1 98.12 141 PHE B O 1
ATOM 2414 N N . GLU B 1 142 ? 0.795 -13.977 2.275 1 97.19 142 GLU B N 1
ATOM 2415 C CA . GLU B 1 142 ? -0.483 -14.133 2.963 1 97.19 142 GLU B CA 1
ATOM 2416 C C . GLU B 1 142 ? -0.389 -13.68 4.414 1 97.19 142 GLU B C 1
ATOM 2418 O O . GLU B 1 142 ? -1.329 -13.086 4.945 1 97.19 142 GLU B O 1
ATOM 2423 N N . LYS B 1 143 ? 0.756 -13.984 5.066 1 95.38 143 LYS B N 1
ATOM 2424 C CA . LYS B 1 143 ? 0.897 -13.586 6.461 1 95.38 143 LYS B CA 1
ATOM 2425 C C . LYS B 1 143 ? 1.234 -12.102 6.57 1 95.38 143 LYS B C 1
ATOM 2427 O O . LYS B 1 143 ? 1.205 -11.531 7.664 1 95.38 143 LYS B O 1
ATOM 2432 N N . GLY B 1 144 ? 1.564 -11.484 5.504 1 96.19 144 GLY B N 1
ATOM 2433 C CA . GLY B 1 144 ? 1.834 -10.055 5.426 1 96.19 144 GLY B CA 1
ATOM 2434 C C . GLY B 1 144 ? 0.687 -9.266 4.828 1 96.19 144 GLY B C 1
ATOM 2435 O O . GLY B 1 144 ? 0.897 -8.195 4.254 1 96.19 144 GLY B O 1
ATOM 2436 N N . PHE B 1 145 ? -0.525 -9.82 4.859 1 96.62 145 PHE B N 1
ATOM 2437 C CA . PHE B 1 145 ? -1.74 -9.156 4.395 1 96.62 145 PHE B CA 1
ATOM 2438 C C . PHE B 1 145 ? -1.641 -8.828 2.912 1 96.62 145 PHE B C 1
ATOM 2440 O O . PHE B 1 145 ? -2.162 -7.801 2.465 1 96.62 145 PHE B O 1
ATOM 2447 N N . TYR B 1 146 ? -0.79 -9.578 2.17 1 97.75 146 TYR B N 1
ATOM 2448 C CA . TYR B 1 146 ? -0.658 -9.586 0.717 1 97.75 146 TYR B CA 1
ATOM 2449 C C . TYR B 1 146 ? 0.043 -8.328 0.223 1 97.75 146 TYR B C 1
ATOM 2451 O O . TYR B 1 146 ? -0.154 -7.906 -0.92 1 97.75 146 TYR B O 1
ATOM 2459 N N . PHE B 1 147 ? 0.79 -7.715 1.135 1 97.5 147 PHE B N 1
ATOM 2460 C CA . PHE B 1 147 ? 1.872 -6.863 0.654 1 97.5 147 PHE B CA 1
ATOM 2461 C C . PHE B 1 147 ? 2.949 -7.695 -0.031 1 97.5 147 PHE B C 1
ATOM 2463 O O . PHE B 1 147 ? 3.025 -8.906 0.168 1 97.5 147 PHE B O 1
ATOM 2470 N N . MET B 1 148 ? 3.705 -7.066 -0.781 1 97.62 148 MET B N 1
ATOM 2471 C CA . MET B 1 148 ? 4.781 -7.77 -1.474 1 97.62 148 MET B CA 1
ATOM 2472 C C . MET B 1 148 ? 5.93 -8.086 -0.521 1 97.62 148 MET B C 1
ATOM 2474 O O . MET B 1 148 ? 6.258 -7.273 0.349 1 97.62 148 MET B O 1
ATOM 2478 N N . HIS B 1 149 ? 6.543 -9.219 -0.689 1 97.75 149 HIS B N 1
ATOM 2479 C CA . HIS B 1 149 ? 7.75 -9.688 -0.014 1 97.75 149 HIS B CA 1
ATOM 2480 C C . HIS B 1 149 ? 8.695 -10.375 -0.993 1 97.75 149 HIS B C 1
ATOM 2482 O O . HIS B 1 149 ? 8.273 -10.82 -2.062 1 97.75 149 HIS B O 1
ATOM 2488 N N . ASP B 1 150 ? 9.969 -10.383 -0.614 1 97.5 150 ASP B N 1
ATOM 2489 C CA . ASP B 1 150 ? 10.906 -11.188 -1.396 1 97.5 150 ASP B CA 1
ATOM 2490 C C . ASP B 1 150 ? 11.008 -12.602 -0.837 1 97.5 150 ASP B C 1
ATOM 2492 O O . ASP B 1 150 ? 10.734 -12.836 0.343 1 97.5 150 ASP B O 1
ATOM 2496 N N . LEU B 1 151 ? 11.281 -13.516 -1.692 1 97.62 151 LEU B N 1
ATOM 2497 C CA . LEU B 1 151 ? 11.445 -14.93 -1.375 1 97.62 151 LEU B CA 1
ATOM 2498 C C . LEU B 1 151 ? 12.414 -15.594 -2.35 1 97.62 151 LEU B C 1
ATOM 2500 O O . LEU B 1 151 ? 12.672 -15.07 -3.434 1 97.62 151 LEU B O 1
ATOM 2504 N N . SER B 1 152 ? 13.07 -16.672 -1.862 1 97.94 152 SER B N 1
ATOM 2505 C CA . SER B 1 152 ? 13.891 -17.438 -2.791 1 97.94 152 SER B CA 1
ATOM 2506 C C . SER B 1 152 ? 13.078 -17.891 -4.004 1 97.94 152 SER B C 1
ATOM 2508 O O . SER B 1 152 ? 11.984 -18.438 -3.859 1 97.94 152 SER B O 1
ATOM 2510 N N . CYS B 1 153 ? 13.641 -17.75 -5.16 1 98.19 153 CYS B N 1
ATOM 2511 C CA . CYS B 1 153 ? 12.945 -18.125 -6.391 1 98.19 153 CYS B CA 1
ATOM 2512 C C . CYS B 1 153 ? 12.727 -19.625 -6.453 1 98.19 153 CYS B C 1
ATOM 2514 O O . CYS B 1 153 ? 11.914 -20.109 -7.25 1 98.19 153 CYS B O 1
ATOM 2516 N N . ASN B 1 154 ? 13.422 -20.312 -5.566 1 98.12 154 ASN B N 1
ATOM 2517 C CA . ASN B 1 154 ? 13.391 -21.766 -5.609 1 98.12 154 ASN B CA 1
ATOM 2518 C C . ASN B 1 154 ? 12.391 -22.344 -4.605 1 98.12 154 ASN B C 1
ATOM 2520 O O . ASN B 1 154 ? 12.211 -23.562 -4.527 1 98.12 154 ASN B O 1
ATOM 2524 N N . GLU B 1 155 ? 11.766 -21.453 -3.865 1 98.25 155 GLU B N 1
ATOM 2525 C CA . GLU B 1 155 ? 10.719 -21.938 -2.971 1 98.25 155 GLU B CA 1
ATOM 2526 C C . GLU B 1 155 ? 9.602 -22.625 -3.748 1 98.25 155 GLU B C 1
ATOM 2528 O O . GLU B 1 155 ? 9.164 -22.125 -4.789 1 98.25 155 GLU B O 1
ATOM 2533 N N . THR B 1 156 ? 9.047 -23.766 -3.236 1 98.69 156 THR B N 1
ATOM 2534 C CA . THR B 1 156 ? 8.156 -24.578 -4.043 1 98.69 156 THR B CA 1
ATOM 2535 C C . THR B 1 156 ? 6.711 -24.438 -3.564 1 98.69 156 THR B C 1
ATOM 2537 O O . THR B 1 156 ? 5.773 -24.812 -4.273 1 98.69 156 THR B O 1
ATOM 2540 N N . ASN B 1 157 ? 6.496 -23.984 -2.34 1 98.62 157 ASN B N 1
ATOM 2541 C CA . ASN B 1 157 ? 5.145 -23.875 -1.8 1 98.62 157 ASN B CA 1
ATOM 2542 C C . ASN B 1 157 ? 4.559 -22.484 -2.02 1 98.62 157 ASN B C 1
ATOM 2544 O O . ASN B 1 157 ? 4.129 -21.828 -1.067 1 98.62 157 ASN B O 1
ATOM 2548 N N . VAL B 1 158 ? 4.469 -22.047 -3.238 1 98.81 158 VAL B N 1
ATOM 2549 C CA . VAL B 1 158 ? 3.926 -20.75 -3.645 1 98.81 158 VAL B CA 1
ATOM 2550 C C . VAL B 1 158 ? 3.109 -20.922 -4.926 1 98.81 158 VAL B C 1
ATOM 2552 O O . VAL B 1 158 ? 3.527 -21.609 -5.852 1 98.81 158 VAL B O 1
ATOM 2555 N N . TYR B 1 159 ? 1.909 -20.359 -5.02 1 98.94 159 TYR B N 1
ATOM 2556 C CA . TYR B 1 159 ? 0.986 -20.484 -6.141 1 98.94 159 TYR B CA 1
ATOM 2557 C C . TYR B 1 159 ? 1.129 -19.297 -7.098 1 98.94 159 TYR B C 1
ATOM 2559 O O . TYR B 1 159 ? 1.688 -18.266 -6.738 1 98.94 159 TYR B O 1
ATOM 2567 N N . PRO B 1 160 ? 0.678 -19.422 -8.344 1 98.88 160 PRO B N 1
ATOM 2568 C CA . PRO B 1 160 ? 0.788 -18.328 -9.32 1 98.88 160 PRO B CA 1
ATOM 2569 C C . PRO B 1 160 ? -0.484 -17.484 -9.406 1 98.88 160 PRO B C 1
ATOM 2571 O O . PRO B 1 160 ? -1.59 -18.016 -9.281 1 98.88 160 PRO B O 1
ATOM 2574 N N . ILE B 1 161 ? -0.337 -16.219 -9.562 1 98.94 161 ILE B N 1
ATOM 2575 C CA . ILE B 1 161 ? -1.358 -15.391 -10.188 1 98.94 161 ILE B CA 1
ATOM 2576 C C . ILE B 1 161 ? -0.905 -14.984 -11.594 1 98.94 161 ILE B C 1
ATOM 2578 O O . ILE B 1 161 ? 0.192 -14.453 -11.766 1 98.94 161 ILE B O 1
ATOM 2582 N N . CYS B 1 162 ? -1.718 -15.273 -12.555 1 98.88 162 CYS B N 1
ATOM 2583 C CA . CYS B 1 162 ? -1.395 -15.008 -13.953 1 98.88 162 CYS B CA 1
ATOM 2584 C C . CYS B 1 162 ? -2.213 -13.844 -14.492 1 98.88 162 CYS B C 1
ATOM 2586 O O . CYS B 1 162 ? -3.348 -13.625 -14.062 1 98.88 162 CYS B O 1
ATOM 2588 N N . GLU B 1 163 ? -1.672 -13.094 -15.344 1 98.5 163 GLU B N 1
ATOM 2589 C CA . GLU B 1 163 ? -2.414 -12.109 -16.125 1 98.5 163 GLU B CA 1
ATOM 2590 C C . GLU B 1 163 ? -2.377 -12.445 -17.609 1 98.5 163 GLU B C 1
ATOM 2592 O O . GLU B 1 163 ? -1.353 -12.898 -18.125 1 98.5 163 GLU B O 1
ATOM 2597 N N . ALA B 1 164 ? -3.555 -12.219 -18.25 1 97.75 164 ALA B N 1
ATOM 2598 C CA . ALA B 1 164 ? -3.664 -12.484 -19.672 1 97.75 164 ALA B CA 1
ATOM 2599 C C . ALA B 1 164 ? -2.838 -11.492 -20.484 1 97.75 164 ALA B C 1
ATOM 2601 O O . ALA B 1 164 ? -2.711 -10.328 -20.109 1 97.75 164 ALA B O 1
ATOM 2602 N N . LYS B 1 165 ? -2.291 -11.992 -21.547 1 89.06 165 LYS B N 1
ATOM 2603 C CA . LYS B 1 165 ? -1.582 -11.109 -22.469 1 89.06 165 LYS B CA 1
ATOM 2604 C C . LYS B 1 165 ? -2.502 -10.633 -23.594 1 89.06 165 LYS B C 1
ATOM 2606 O O . LYS B 1 165 ? -3.416 -11.344 -24 1 89.06 165 LYS B O 1
#

pLDDT: mean 88.09, std 17.59, range [34.31, 98.94]

Organism: Scylla paramamosain (NCBI:txid85552)

Solvent-accessible surface area (backbone atoms only — not comparable to full-atom values): 18538 Å² total; per-residue (Å²): 134,84,82,78,78,78,74,80,80,76,76,74,76,67,76,76,66,76,72,73,66,72,74,65,80,70,72,64,84,49,62,83,83,28,39,65,50,72,81,37,33,33,34,80,48,85,81,70,56,30,22,51,65,56,36,36,50,53,20,42,76,74,55,26,30,37,28,72,76,86,41,48,61,42,46,28,38,52,51,50,48,30,62,74,67,75,50,59,88,48,37,28,36,38,26,33,32,27,81,49,93,84,58,48,46,24,31,80,86,65,49,70,55,79,72,41,47,54,47,32,25,64,57,96,88,37,64,28,62,80,71,51,92,65,36,40,23,34,26,33,28,45,90,48,66,51,22,31,34,54,35,45,43,73,46,46,88,29,20,37,29,23,25,64,109,134,83,80,76,78,76,75,80,79,75,76,73,76,68,78,76,65,76,72,73,66,73,73,65,81,73,71,62,84,49,63,84,82,27,39,65,50,71,82,38,31,33,34,79,48,84,80,68,55,30,23,51,65,57,36,37,50,52,20,41,76,75,56,27,30,37,27,70,76,87,42,49,62,42,45,27,38,51,51,50,48,32,62,74,66,75,49,58,88,49,38,28,38,37,24,34,33,28,82,48,93,85,59,48,46,25,30,78,86,64,49,71,54,80,73,42,48,54,46,32,26,61,57,94,88,36,62,27,63,82,73,50,94,65,36,41,23,34,28,32,28,43,90,46,65,50,22,31,34,54,34,44,42,74,47,46,88,28,20,37,30,22,26,64,109

Secondary structure (DSSP, 8-state):
-------------------------------TT-EEETTEEEEE--S----HHHHHHHHHHTTEEEPP--SHHHHHHHHHHHHHTT-TT--EEEEEE--STT---EETTSPBPPPSTTTB-EETTEESP---TTEEEEEE-GGGTT-EEEEETT-SS-EEEEEE-/-------------------------------TT-EEETTEEEEE--S----HHHHHHHHHHTTEEEPP--SHHHHHHHHHHHHHTT-TT--EEEEEE--STT---EETTSPBPPPSTTTB-EETTEESP---TTEEEEEE-GGGTT-EEEEETT-SS-EEEEEE-